Protein AF-A0A3D9MYB9-F1 (afdb_monomer)

Solvent-accessible surface area (backbone atoms only — not comparable to full-atom values): 19299 Å² total; per-residue (Å²): 134,88,86,89,81,87,82,90,80,77,86,78,83,74,81,78,84,86,77,91,74,75,99,51,104,70,87,82,86,86,88,88,69,89,36,45,83,46,69,68,68,81,66,77,87,65,80,58,64,96,82,68,51,70,72,56,54,50,50,53,53,50,55,46,52,58,50,54,64,64,58,70,54,67,90,74,53,72,82,86,73,87,74,85,81,69,78,77,66,82,72,86,52,69,46,80,46,78,53,49,81,88,66,87,87,88,86,59,95,88,67,85,87,87,88,61,99,73,79,85,87,88,85,61,101,78,73,87,87,86,87,66,97,82,70,86,86,86,87,73,91,81,79,88,85,86,87,57,94,82,87,57,86,87,89,83,67,97,68,76,87,87,85,86,84,53,94,88,54,86,79,86,88,88,64,97,64,88,84,89,87,87,57,96,89,69,76,87,87,88,87,60,98,65,56,47,80,49,72,59,98,78,28,37,42,40,39,41,94,92,49,75,48,82,47,55,94,62,88,86,84,86,86,78,91,81,79,88,70,81,93,83,87,82,84,82,81,76,82,82,79,76,77,88,66,97,53,79,70,76,80,72,76,121

pLDDT: mean 76.88, std 20.34, range [27.19, 97.56]

Nearest PDB structures (foldseek):
  6sjl-assembly1_C  TM=9.211E-01  e=1.287E-12  Escherichia coli
  6sk0-assembly1_A  TM=9.210E-01  e=2.316E-12  Escherichia coli
  4s36-assembly1_A  TM=5.103E-01  e=1.179E+00  Pseudomonas aeruginosa

Mean predicted aligned error: 13.53 Å

Sequence (254 aa):
MPHAVAALYPASSDFTFSGRFHDTGICMGVLRNHGMPVTTETRSGAQSPAKDMGEMVQRLTQARAQHEDVAQLDAIRGGTAHWRENPFPEMARPDLVVASAAGIRMTATRGTYIVSGQDHAVTAGRDVSVSSGRSLFASVRGAISMFAYQLGMKLIAAKGKVDIQAQSDQMALAALKDITISSSDGKIVITASKEVWIGAGGSYIQINGSGIINGSPGVILEKGLWDVQDADARIPSFPPFGSGTPTDDYIHSL

Radius of gyration: 31.43 Å; Cα contacts (8 Å, |Δi|>4): 97; chains: 1; bounding box: 75×40×115 Å

Structure (mmCIF, N/CA/C/O backbone):
data_AF-A0A3D9MYB9-F1
#
_entry.id   AF-A0A3D9MYB9-F1
#
loop_
_atom_site.group_PDB
_atom_site.id
_atom_site.type_symbol
_atom_site.label_atom_id
_atom_site.label_alt_id
_atom_site.label_comp_id
_atom_site.label_asym_id
_atom_site.label_entity_id
_atom_site.label_seq_id
_atom_site.pdbx_PDB_ins_code
_atom_site.Cartn_x
_atom_site.Cartn_y
_atom_site.Cartn_z
_atom_site.occupancy
_atom_site.B_iso_or_equiv
_atom_site.auth_seq_id
_atom_site.auth_comp_id
_atom_site.auth_asym_id
_atom_site.auth_atom_id
_atom_site.pdbx_PDB_model_num
ATOM 1 N N . MET A 1 1 ? -16.276 5.905 76.745 1.00 39.00 1 MET A N 1
ATOM 2 C CA . MET A 1 1 ? -15.168 5.188 76.071 1.00 39.00 1 MET A CA 1
ATOM 3 C C . MET A 1 1 ? -14.727 4.074 77.016 1.00 39.00 1 MET A C 1
ATOM 5 O O . MET A 1 1 ? -14.704 4.345 78.210 1.00 39.00 1 MET A O 1
ATOM 9 N N . PRO A 1 2 ? -14.541 2.833 76.540 1.00 39.81 2 PRO A N 1
ATOM 10 C CA . PRO A 1 2 ? -13.591 2.505 75.486 1.00 39.81 2 PRO A CA 1
ATOM 11 C C . PRO A 1 2 ? -14.245 2.087 74.168 1.00 39.81 2 PRO A C 1
ATOM 13 O O . PRO A 1 2 ? -15.444 1.845 74.081 1.00 39.81 2 PRO A O 1
ATOM 16 N N . HIS A 1 3 ? -13.408 2.122 73.140 1.00 34.09 3 HIS A N 1
ATOM 17 C CA . HIS A 1 3 ? -13.697 1.921 71.733 1.00 34.09 3 HIS A CA 1
ATOM 18 C C . HIS A 1 3 ? -13.591 0.441 71.361 1.00 34.09 3 HIS A C 1
ATOM 20 O O . HIS A 1 3 ? -12.730 -0.262 71.884 1.00 34.09 3 HIS A O 1
ATOM 26 N N . ALA A 1 4 ? -14.372 0.019 70.370 1.00 29.88 4 ALA A N 1
ATOM 27 C CA . ALA A 1 4 ? -14.010 -1.095 69.505 1.00 29.88 4 ALA A CA 1
ATOM 28 C C . ALA A 1 4 ? -14.206 -0.655 68.047 1.00 29.88 4 ALA A C 1
ATOM 30 O O . ALA A 1 4 ? -15.269 -0.173 67.660 1.00 29.88 4 ALA A O 1
ATOM 31 N N . VAL A 1 5 ? -13.115 -0.753 67.293 1.00 30.33 5 VAL A N 1
ATOM 32 C CA . VAL A 1 5 ? -12.923 -0.405 65.883 1.00 30.33 5 VAL A CA 1
ATOM 33 C C . VAL A 1 5 ? -12.662 -1.706 65.113 1.00 30.33 5 VAL A C 1
ATOM 35 O O . VAL A 1 5 ? -12.063 -2.620 65.672 1.00 30.33 5 VAL A O 1
ATOM 38 N N . ALA A 1 6 ? -13.019 -1.691 63.820 1.00 28.45 6 ALA A N 1
ATOM 39 C CA . ALA A 1 6 ? -12.709 -2.647 62.742 1.00 28.45 6 ALA A CA 1
ATOM 40 C C . ALA A 1 6 ? -13.606 -3.906 62.666 1.00 28.45 6 ALA A C 1
ATOM 42 O O . ALA A 1 6 ? -13.973 -4.477 63.680 1.00 28.45 6 ALA A O 1
ATOM 43 N N . ALA A 1 7 ? -14.015 -4.390 61.488 1.00 27.19 7 ALA A N 1
ATOM 44 C CA . ALA A 1 7 ? -13.354 -4.297 60.188 1.00 27.19 7 ALA A CA 1
ATOM 45 C C . ALA A 1 7 ? -14.325 -4.159 58.996 1.00 27.19 7 ALA A C 1
ATOM 47 O O . ALA A 1 7 ? -15.429 -4.696 58.992 1.00 27.19 7 ALA A O 1
ATOM 48 N N . LEU A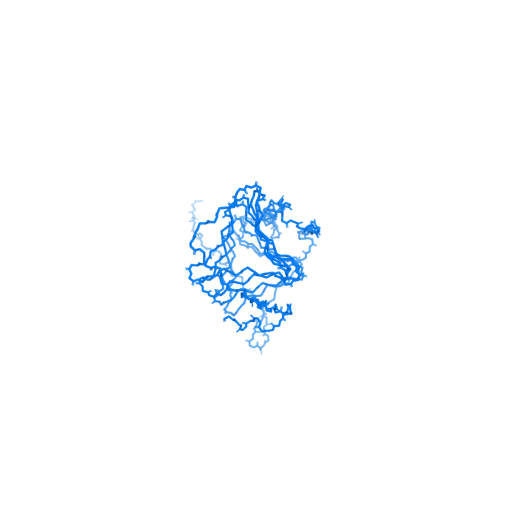 1 8 ? -13.836 -3.451 57.973 1.00 33.31 8 LEU A N 1
ATOM 49 C CA . LEU A 1 8 ? -14.320 -3.440 56.593 1.00 33.31 8 LEU A CA 1
ATOM 50 C C . LEU A 1 8 ? -14.158 -4.819 55.938 1.00 33.31 8 LEU A C 1
ATOM 52 O O . LEU A 1 8 ? -13.093 -5.407 56.080 1.00 33.31 8 LEU A O 1
ATOM 56 N N . TYR A 1 9 ? -15.141 -5.243 55.137 1.00 30.64 9 TYR A N 1
ATOM 57 C CA . TYR A 1 9 ? -14.967 -6.003 53.885 1.00 30.64 9 TYR A CA 1
ATOM 58 C C . TYR A 1 9 ? -16.230 -5.831 53.009 1.00 30.64 9 TYR A C 1
ATOM 60 O O . TYR A 1 9 ? -17.262 -5.388 53.514 1.00 30.64 9 TYR A O 1
ATOM 68 N N . PRO A 1 10 ? -16.107 -5.976 51.679 1.00 38.31 10 PRO A N 1
ATOM 69 C CA . PRO A 1 10 ? -16.521 -4.985 50.702 1.00 38.31 10 PRO A CA 1
ATOM 70 C C . PRO A 1 10 ? -18.010 -5.080 50.358 1.00 38.31 10 PRO A C 1
ATOM 72 O O . PRO A 1 10 ? -18.610 -6.151 50.375 1.00 38.31 10 PRO A O 1
ATOM 75 N N . ALA A 1 11 ? -18.584 -3.945 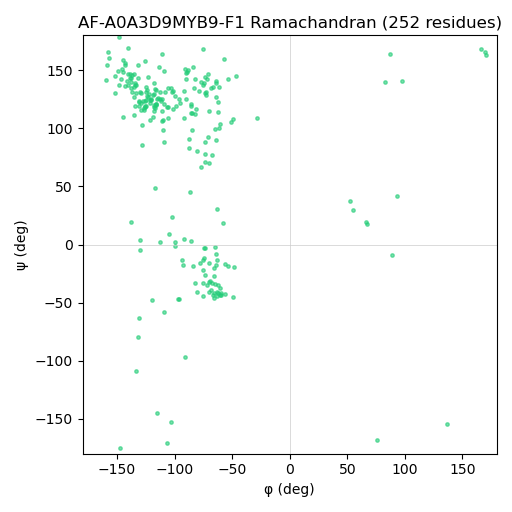49.962 1.00 37.69 11 ALA A N 1
ATOM 76 C CA . ALA A 1 11 ? -19.856 -3.917 49.263 1.00 37.69 11 ALA A CA 1
ATOM 77 C C . ALA A 1 11 ? -19.709 -4.702 47.950 1.00 37.69 11 ALA A C 1
ATOM 79 O O . ALA A 1 11 ? -19.106 -4.219 46.991 1.00 37.69 11 ALA A O 1
ATOM 80 N N . SER A 1 12 ? -20.243 -5.920 47.912 1.00 38.47 12 SER A N 1
ATOM 81 C CA . SER A 1 12 ? -20.597 -6.587 46.668 1.00 38.47 12 SER A CA 1
ATOM 82 C C . SER A 1 12 ? -21.659 -5.719 46.000 1.00 38.47 12 SER A C 1
ATOM 84 O O . SER A 1 12 ? -22.824 -5.718 46.398 1.00 38.47 12 SER A O 1
ATOM 86 N N . SER A 1 13 ? -21.267 -4.909 45.018 1.00 41.66 13 SER A N 1
ATOM 87 C CA . SER A 1 13 ? -22.224 -4.245 44.138 1.00 41.66 13 SER A CA 1
ATOM 88 C C . SER A 1 13 ? -22.798 -5.284 43.177 1.00 41.66 13 SER A C 1
ATOM 90 O O . SER A 1 13 ? -22.477 -5.296 41.988 1.00 41.66 13 SER A O 1
ATOM 92 N N . ASP A 1 14 ? -23.622 -6.178 43.719 1.00 32.03 14 ASP A N 1
ATOM 93 C CA . ASP A 1 14 ? -24.478 -7.072 42.955 1.00 32.03 14 ASP A CA 1
ATOM 94 C C . ASP A 1 14 ? -25.588 -6.229 42.329 1.00 32.03 14 ASP A C 1
ATOM 96 O O . ASP A 1 14 ? -26.634 -5.954 42.921 1.00 32.03 14 ASP A O 1
ATOM 100 N N . PHE A 1 15 ? -25.346 -5.781 41.101 1.00 34.97 15 PHE A N 1
ATOM 101 C CA . PHE A 1 15 ? -26.381 -5.202 40.257 1.00 34.97 15 PHE A CA 1
ATOM 102 C C . PHE A 1 15 ? -27.280 -6.343 39.751 1.00 34.97 15 PHE A C 1
ATOM 104 O O . PHE A 1 15 ? -27.037 -6.936 38.702 1.00 34.97 15 PHE A O 1
ATOM 111 N N . THR A 1 16 ? -28.315 -6.690 40.519 1.00 30.34 16 THR A N 1
ATOM 112 C CA . THR A 1 16 ? -29.311 -7.690 40.102 1.00 30.34 16 THR A CA 1
ATOM 113 C C . THR A 1 16 ? -30.355 -7.028 39.204 1.00 30.34 16 THR A C 1
ATOM 115 O O . THR A 1 16 ? -31.145 -6.201 39.657 1.00 30.34 16 THR A O 1
ATOM 118 N N . PHE A 1 17 ? -30.376 -7.386 37.919 1.00 43.72 17 PHE A N 1
ATOM 119 C CA . PHE A 1 17 ? -31.413 -6.951 36.982 1.00 43.72 17 PHE A CA 1
ATOM 120 C C . PHE A 1 17 ? -32.621 -7.897 37.096 1.00 43.72 17 PHE A C 1
ATOM 122 O O . PHE A 1 17 ? -32.518 -9.073 36.758 1.00 43.72 17 PHE A O 1
ATOM 129 N N . SER A 1 18 ? -33.763 -7.407 37.589 1.00 39.66 1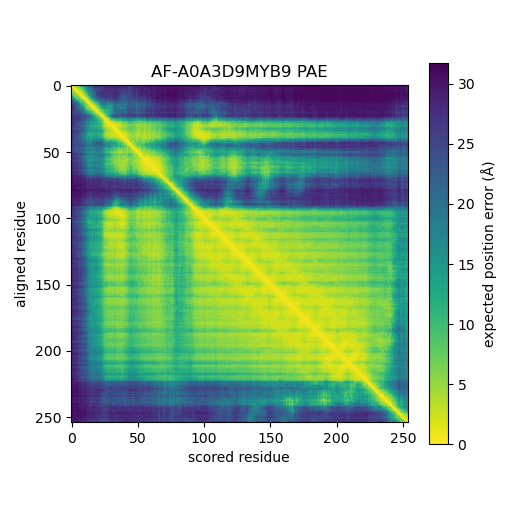8 SER A N 1
ATOM 130 C CA . SER A 1 18 ? -35.010 -8.182 37.673 1.00 39.66 18 SER A CA 1
ATOM 131 C C . SER A 1 18 ? -35.952 -7.791 36.533 1.00 39.66 18 SER A C 1
ATOM 133 O O . SER A 1 18 ? -36.389 -6.645 36.447 1.00 39.66 18 SER A O 1
ATOM 135 N N . GLY A 1 19 ? -36.260 -8.744 35.651 1.00 47.81 19 GLY A N 1
ATOM 136 C CA . GLY A 1 19 ? -37.261 -8.618 34.591 1.00 47.81 19 GLY A CA 1
ATOM 137 C C . GLY A 1 19 ? -38.185 -9.837 34.581 1.00 47.81 19 GLY A C 1
ATOM 138 O O . GLY A 1 19 ? -37.742 -10.951 34.850 1.00 47.81 19 GLY A O 1
ATOM 139 N N . ARG A 1 20 ? -39.481 -9.644 34.291 1.00 49.50 20 ARG A N 1
ATOM 140 C CA . ARG A 1 20 ? -40.405 -10.759 34.019 1.00 49.50 20 ARG A CA 1
ATOM 141 C C . ARG A 1 20 ? -40.218 -11.199 32.569 1.00 49.50 20 ARG A C 1
ATOM 143 O O . ARG A 1 20 ? -40.493 -10.417 31.662 1.00 49.50 20 ARG A O 1
ATOM 150 N N . PHE A 1 21 ? -39.777 -12.435 32.362 1.00 54.06 21 PHE A N 1
ATOM 151 C CA . PHE A 1 21 ? -39.616 -13.029 31.037 1.00 54.06 21 PHE A CA 1
ATOM 152 C C . PHE A 1 21 ? -40.812 -13.935 30.727 1.00 54.06 21 PHE A C 1
ATOM 154 O O . PHE A 1 21 ? -41.176 -14.778 31.543 1.00 54.06 21 PHE A O 1
ATOM 161 N N . HIS A 1 22 ? -41.444 -13.730 29.568 1.00 53.66 22 HIS A N 1
ATOM 162 C CA . HIS A 1 22 ? -42.364 -14.713 28.995 1.00 53.66 22 HIS A CA 1
ATOM 163 C C . HIS A 1 22 ? -41.542 -15.843 28.363 1.00 53.66 22 HIS A C 1
ATOM 165 O O . HIS A 1 22 ? -40.504 -15.592 27.751 1.00 53.66 22 HIS A O 1
ATOM 171 N N . ASP A 1 23 ? -42.020 -17.069 28.555 1.00 52.97 23 ASP A N 1
ATOM 172 C CA . ASP A 1 23 ? -41.360 -18.345 28.278 1.00 52.97 23 ASP A CA 1
ATOM 173 C C . ASP A 1 23 ? -41.146 -18.603 26.772 1.00 52.97 23 ASP A C 1
ATOM 175 O O . ASP A 1 23 ? -41.865 -19.347 26.110 1.00 52.97 23 ASP A O 1
ATOM 179 N N . THR A 1 24 ? -40.148 -17.932 26.209 1.00 51.56 24 THR A N 1
ATOM 180 C CA . THR A 1 24 ? -39.524 -18.252 24.923 1.00 51.56 24 THR A CA 1
ATOM 181 C C . THR A 1 24 ? -38.029 -18.291 25.192 1.00 51.56 24 THR A C 1
ATOM 183 O O . THR A 1 24 ? -37.500 -17.306 25.693 1.00 51.56 24 THR A O 1
ATOM 186 N N . GLY A 1 25 ? -37.366 -19.419 24.917 1.00 59.62 25 GLY A N 1
ATOM 187 C CA . GLY A 1 25 ? -36.047 -19.826 25.439 1.00 59.62 25 GLY A CA 1
ATOM 188 C C . GLY A 1 25 ? -34.818 -18.926 25.208 1.00 59.62 25 GLY A C 1
ATOM 189 O O . GLY A 1 25 ? -33.697 -19.408 25.340 1.00 59.62 25 GLY A O 1
ATOM 190 N N . ILE A 1 26 ? -34.981 -17.640 24.884 1.00 65.31 26 ILE A N 1
ATOM 191 C CA . ILE A 1 26 ? -33.935 -16.616 24.916 1.00 65.31 26 ILE A CA 1
ATOM 192 C C . ILE A 1 26 ? -34.499 -15.351 25.578 1.00 65.31 26 ILE A C 1
ATOM 194 O O . ILE A 1 26 ? -35.327 -14.638 25.012 1.00 65.31 26 ILE A O 1
ATOM 198 N N . CYS A 1 27 ? -34.000 -15.041 26.770 1.00 70.62 27 CYS A N 1
ATOM 199 C CA . CYS A 1 27 ? -34.313 -13.811 27.487 1.00 70.62 27 CYS A CA 1
ATOM 200 C C . CYS A 1 27 ? -33.381 -12.680 27.022 1.00 70.62 27 CYS A C 1
ATOM 202 O O . CYS A 1 27 ? -32.179 -12.725 27.277 1.00 70.62 27 CYS A O 1
ATOM 204 N N . MET A 1 28 ? -33.916 -11.656 26.351 1.00 78.12 28 MET A N 1
ATOM 205 C CA . MET A 1 28 ? -33.131 -10.499 25.895 1.00 78.12 28 MET A CA 1
ATOM 206 C C . MET A 1 28 ? -33.138 -9.367 26.934 1.00 78.12 28 MET A C 1
ATOM 208 O O . MET A 1 28 ? -34.198 -8.962 27.409 1.00 78.12 28 MET A O 1
ATOM 212 N N . GLY A 1 29 ? -31.961 -8.819 27.252 1.00 85.25 29 GLY A N 1
ATOM 213 C CA . GLY A 1 29 ? -31.811 -7.596 28.051 1.00 85.25 29 GLY A CA 1
ATOM 214 C C . GLY A 1 29 ? -31.798 -6.339 27.175 1.00 85.25 29 GLY A C 1
ATOM 215 O O . GLY A 1 29 ? -31.237 -6.352 26.080 1.00 85.25 29 GLY A O 1
ATOM 216 N N . VAL A 1 30 ? -32.403 -5.243 27.647 1.00 87.25 30 VAL A N 1
ATOM 217 C CA . VAL A 1 30 ? -32.466 -3.961 26.922 1.00 87.25 30 VAL A CA 1
ATOM 218 C C . VAL A 1 30 ? -32.117 -2.804 27.860 1.00 87.25 30 VAL A C 1
ATOM 220 O O . VAL A 1 30 ? -32.709 -2.674 28.929 1.00 87.25 30 VAL A O 1
ATOM 223 N N . LEU A 1 31 ? -31.203 -1.931 27.426 1.00 87.75 31 LEU A N 1
ATOM 224 C CA . LEU A 1 31 ? -30.881 -0.650 28.064 1.00 87.75 31 LEU A CA 1
ATOM 225 C C . LEU A 1 31 ? -31.106 0.479 27.047 1.00 87.75 31 LEU A C 1
ATOM 227 O O . LEU A 1 31 ? -30.630 0.392 25.916 1.00 87.75 31 LEU A O 1
ATOM 231 N N . ARG A 1 32 ? -31.852 1.526 27.423 1.00 86.81 32 ARG A N 1
ATOM 232 C CA . ARG A 1 32 ? -32.134 2.701 26.576 1.00 86.81 32 ARG A CA 1
ATOM 233 C C . ARG A 1 32 ? -32.093 3.973 27.417 1.00 86.81 32 ARG A C 1
ATOM 235 O O . ARG A 1 32 ? -32.636 3.995 28.517 1.00 86.81 32 ARG A O 1
ATOM 242 N N . ASN A 1 33 ? -31.472 5.024 26.891 1.00 83.69 33 ASN A N 1
ATOM 243 C CA . ASN A 1 33 ? -31.440 6.356 27.494 1.00 83.69 33 ASN A CA 1
ATOM 244 C C . ASN A 1 33 ? -31.140 7.408 26.409 1.00 83.69 33 ASN A C 1
ATOM 246 O O . ASN A 1 33 ? -30.675 7.056 25.325 1.00 83.69 33 ASN A O 1
ATOM 250 N N . HIS A 1 34 ? -31.352 8.691 26.702 1.00 82.56 34 HIS A N 1
ATOM 251 C CA . HIS A 1 34 ? -30.904 9.810 25.864 1.00 82.56 34 HIS A CA 1
ATOM 252 C C . HIS A 1 34 ? -29.394 10.055 26.059 1.00 82.56 34 HIS A C 1
ATOM 254 O O . HIS A 1 34 ? -28.987 11.061 26.635 1.00 82.56 34 HIS A O 1
ATOM 260 N N . GLY A 1 35 ? -28.584 9.083 25.630 1.00 81.38 35 GLY A N 1
ATOM 261 C CA . GLY A 1 35 ? -27.135 9.019 25.845 1.00 81.38 35 GLY A CA 1
ATOM 262 C C . GLY A 1 35 ? -26.742 8.128 27.031 1.00 81.38 35 GLY A C 1
ATOM 263 O O . GLY A 1 35 ? -27.426 8.103 28.063 1.00 81.38 35 GLY A O 1
ATOM 264 N N . MET A 1 36 ? -25.656 7.365 26.883 1.00 86.88 36 MET A N 1
ATOM 265 C CA . MET A 1 36 ? -25.227 6.366 27.868 1.00 86.88 36 MET A CA 1
ATOM 266 C C . MET A 1 36 ? -23.696 6.275 27.962 1.00 86.88 36 MET A C 1
ATOM 268 O O . MET A 1 36 ? -23.068 5.750 27.046 1.00 86.88 36 MET A O 1
ATOM 272 N N . PRO A 1 37 ? -23.080 6.736 29.065 1.00 83.75 37 PRO A N 1
ATOM 273 C CA . PRO A 1 37 ? -21.692 6.420 29.364 1.00 83.75 37 PRO A CA 1
ATOM 274 C C . PRO A 1 37 ? -21.575 5.050 30.048 1.00 83.75 37 PRO A C 1
ATOM 276 O O . PRO A 1 37 ? -22.322 4.738 30.976 1.00 83.75 37 PRO A O 1
ATOM 279 N N . VAL A 1 38 ? -20.618 4.240 29.605 1.00 88.25 38 VAL A N 1
ATOM 280 C CA . VAL A 1 38 ? -20.223 2.967 30.216 1.00 88.25 38 VAL A CA 1
ATOM 281 C C . VAL A 1 38 ? -18.744 3.083 30.571 1.00 88.25 38 VAL A C 1
ATOM 283 O O . VAL A 1 38 ? -17.893 3.111 29.682 1.00 88.25 38 VAL A O 1
ATOM 286 N N . THR A 1 39 ? -18.435 3.200 31.865 1.00 85.56 39 THR A N 1
ATOM 287 C CA . THR A 1 39 ? -17.072 3.478 32.340 1.00 85.56 39 THR A CA 1
ATOM 288 C C . THR A 1 39 ? -16.648 2.606 33.514 1.00 85.56 39 THR A C 1
ATOM 290 O O . THR A 1 39 ? -17.466 2.252 34.361 1.00 85.56 39 THR A O 1
ATOM 293 N N . THR A 1 40 ? -15.356 2.277 33.564 1.00 85.50 40 THR A N 1
ATOM 294 C CA . THR A 1 40 ? -14.692 1.676 34.736 1.00 85.50 40 THR A CA 1
ATOM 295 C C . THR A 1 40 ? -13.920 2.701 35.573 1.00 85.50 40 THR A C 1
ATOM 297 O O . THR A 1 40 ? -13.281 2.331 36.557 1.00 85.50 40 THR A O 1
ATOM 300 N N . GLU A 1 41 ? -13.959 3.982 35.200 1.00 81.12 41 GLU A N 1
ATOM 301 C CA . GLU A 1 41 ? -13.330 5.066 35.958 1.00 81.12 41 GLU A CA 1
ATOM 302 C C . GLU A 1 41 ? -14.104 5.297 37.260 1.00 81.12 41 GLU A C 1
ATOM 304 O O . GLU A 1 41 ? -15.285 5.653 37.275 1.00 81.12 41 GLU A O 1
ATOM 309 N N . THR A 1 42 ? -13.443 5.029 38.383 1.00 75.38 42 THR A N 1
ATOM 310 C CA . THR A 1 42 ? -14.046 5.162 39.708 1.00 75.38 42 THR A CA 1
ATOM 311 C C . THR A 1 42 ? -14.004 6.602 40.182 1.00 75.38 42 THR A C 1
ATOM 313 O O . THR A 1 42 ? -12.979 7.267 40.058 1.00 75.38 42 THR A O 1
ATOM 316 N N . ARG A 1 43 ? -15.064 7.041 40.862 1.00 70.44 43 ARG A N 1
ATOM 317 C CA . ARG A 1 43 ? -15.091 8.327 41.565 1.00 70.44 43 ARG A CA 1
ATOM 318 C C . ARG A 1 43 ? -15.108 8.094 43.059 1.00 70.44 43 ARG A C 1
ATOM 320 O O . ARG A 1 43 ? -16.082 7.559 43.593 1.00 70.44 43 ARG A O 1
ATOM 327 N N . SER A 1 44 ? -14.046 8.503 43.742 1.00 66.81 44 SER A N 1
ATOM 328 C CA . SER A 1 44 ? -14.033 8.487 45.200 1.00 66.81 44 SER A CA 1
ATOM 329 C C . SER A 1 44 ? -15.095 9.460 45.726 1.00 66.81 44 SER A C 1
ATOM 331 O O . SER A 1 44 ? -15.178 10.612 45.312 1.00 66.81 44 SER A O 1
ATOM 333 N N . GLY A 1 45 ? -15.973 8.973 46.606 1.00 67.31 45 GLY A N 1
ATOM 334 C CA . GLY A 1 45 ? -16.941 9.808 47.324 1.00 67.31 45 GLY A CA 1
ATOM 335 C C . GLY A 1 45 ? -18.043 10.474 46.489 1.00 67.31 45 GLY A C 1
ATOM 336 O O . GLY A 1 45 ? -18.638 11.424 46.981 1.00 67.31 45 GLY A O 1
ATOM 337 N N . ALA A 1 46 ? -18.320 10.016 45.259 1.00 67.62 46 ALA A N 1
ATOM 338 C CA . ALA A 1 46 ? -19.357 10.592 44.384 1.00 67.62 46 ALA A CA 1
ATOM 339 C C . ALA A 1 46 ? -19.234 12.122 44.187 1.00 67.62 46 ALA A C 1
ATOM 341 O O . ALA A 1 46 ? -20.233 12.831 44.102 1.00 67.62 46 ALA A O 1
ATOM 342 N N . GLN A 1 47 ? -17.999 12.628 44.100 1.00 68.38 47 GLN A N 1
ATOM 343 C CA . GLN A 1 47 ? -17.694 14.067 44.061 1.00 68.38 47 GLN A CA 1
ATOM 344 C C . GLN A 1 47 ? -18.232 14.820 42.828 1.00 68.38 47 GLN A C 1
ATOM 346 O O . GLN A 1 47 ? -18.209 16.047 42.814 1.00 68.38 47 GLN A O 1
ATOM 351 N N . SER A 1 48 ? -18.765 14.106 41.833 1.00 66.31 48 SER A N 1
ATOM 352 C CA . SER A 1 48 ? -19.355 14.667 40.616 1.00 66.31 48 SER A CA 1
ATOM 353 C C . SER A 1 48 ? -20.586 13.864 40.167 1.00 66.31 48 SER A C 1
ATOM 355 O O . SER A 1 48 ? -20.665 12.662 40.456 1.00 66.31 48 SER A O 1
ATOM 357 N N . PRO A 1 49 ? -21.525 14.469 39.404 1.00 73.06 49 PRO A N 1
ATOM 358 C CA . PRO A 1 49 ? -22.733 13.797 38.917 1.00 73.06 49 PRO A CA 1
ATOM 359 C C . PRO A 1 49 ? -22.417 12.500 38.175 1.00 73.06 49 PRO A C 1
ATOM 361 O O . PRO A 1 49 ? -21.478 12.465 37.393 1.00 73.06 49 PRO A O 1
ATOM 364 N N . ALA A 1 50 ? -23.231 11.455 38.324 1.00 64.81 50 ALA A N 1
ATOM 365 C CA . ALA A 1 50 ? -22.981 10.139 37.714 1.00 64.81 50 ALA A CA 1
ATOM 366 C C . ALA A 1 50 ? -22.802 10.141 36.175 1.00 64.81 50 ALA A C 1
ATOM 368 O O . ALA A 1 50 ? -22.307 9.167 35.620 1.00 64.81 50 ALA A O 1
ATOM 369 N N . LYS A 1 51 ? -23.208 11.221 35.493 1.00 70.25 51 LYS A N 1
ATOM 370 C CA . LYS A 1 51 ? -23.057 11.438 34.044 1.00 70.25 51 LYS A CA 1
ATOM 371 C C . LYS A 1 51 ? -21.952 12.435 33.667 1.00 70.25 51 LYS A C 1
ATOM 373 O O . LYS A 1 51 ? -21.916 12.870 32.523 1.00 70.25 51 LYS A O 1
ATOM 378 N N . ASP A 1 52 ? -21.116 12.866 34.605 1.00 69.06 52 ASP A N 1
ATOM 379 C CA . ASP A 1 52 ? -19.969 13.715 34.276 1.00 69.06 52 ASP A CA 1
ATOM 380 C C . ASP A 1 52 ? -18.867 12.879 33.588 1.00 69.06 52 ASP A C 1
ATOM 382 O O . ASP A 1 52 ? -18.709 11.686 33.847 1.00 69.06 52 ASP A O 1
ATOM 386 N N . MET A 1 53 ? -18.181 13.503 32.633 1.00 68.81 53 MET A N 1
ATOM 387 C CA . MET A 1 53 ? -17.403 12.858 31.570 1.00 68.81 53 MET A CA 1
ATOM 388 C C . MET A 1 53 ? -16.061 13.560 31.320 1.00 68.81 53 MET A C 1
ATOM 390 O O . MET A 1 53 ? -15.472 13.376 30.256 1.00 68.81 53 MET A O 1
ATOM 394 N N . GLY A 1 54 ? -15.564 14.365 32.268 1.00 72.88 54 GLY A N 1
ATOM 395 C CA . GLY A 1 54 ? -14.332 15.149 32.091 1.00 72.88 54 GLY A CA 1
ATOM 396 C C . GLY A 1 54 ? -13.132 14.344 31.568 1.00 72.88 54 GLY A C 1
ATOM 397 O O . GLY A 1 54 ? -12.481 14.765 30.615 1.00 72.88 54 GLY A O 1
ATOM 398 N N . GLU A 1 55 ? -12.890 13.150 32.115 1.00 73.88 55 GLU A N 1
ATOM 399 C CA . GLU A 1 55 ? -11.802 12.251 31.684 1.00 73.88 55 GLU A CA 1
ATOM 400 C C . GLU A 1 55 ? -11.995 11.739 30.242 1.00 73.88 55 GLU A C 1
ATOM 402 O O . GLU A 1 55 ? -11.037 11.590 29.482 1.00 73.88 55 GLU A O 1
ATOM 407 N N . MET A 1 56 ? -13.242 11.530 29.817 1.00 75.12 56 MET A N 1
ATOM 408 C CA . MET A 1 56 ? -13.581 11.016 28.48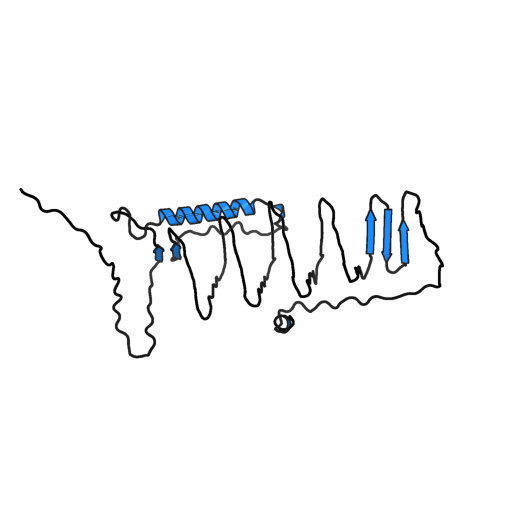6 1.00 75.12 56 MET A CA 1
ATOM 409 C C . MET A 1 56 ? -13.423 12.079 27.404 1.00 75.12 56 MET A C 1
ATOM 411 O O . MET A 1 56 ? -12.831 11.810 26.358 1.00 75.12 56 MET A O 1
ATOM 415 N N . VAL A 1 57 ? -13.905 13.294 27.682 1.00 75.88 57 VAL A N 1
ATOM 416 C CA . VAL A 1 57 ? -13.742 14.458 26.800 1.00 75.88 57 VAL A CA 1
ATOM 417 C C . VAL A 1 57 ? -12.256 14.748 26.591 1.00 75.88 57 VAL A C 1
ATOM 419 O O . VAL A 1 57 ? -11.820 14.973 25.464 1.00 75.88 57 VAL A O 1
ATOM 422 N N . GLN A 1 58 ? -11.440 14.661 27.647 1.00 77.75 58 GLN A N 1
ATOM 423 C CA . GLN A 1 58 ? -9.988 14.826 27.533 1.00 77.75 58 GLN A CA 1
ATOM 424 C C . GLN A 1 58 ? -9.343 13.778 26.615 1.00 77.75 58 GLN A C 1
ATOM 426 O O . GLN A 1 58 ? -8.519 14.135 25.773 1.00 77.75 58 GLN A O 1
ATOM 431 N N . ARG A 1 59 ? -9.727 12.499 26.723 1.00 76.12 59 ARG A N 1
ATOM 432 C CA . ARG A 1 59 ? -9.194 11.434 25.852 1.00 76.12 59 ARG A CA 1
ATOM 433 C C . ARG A 1 59 ? -9.604 11.607 24.393 1.00 76.12 59 ARG A C 1
ATOM 435 O O . ARG A 1 59 ? -8.771 11.412 23.511 1.00 76.12 59 ARG A O 1
ATOM 442 N N . LEU A 1 60 ? -10.856 11.985 24.136 1.00 77.06 60 LEU A N 1
ATOM 443 C CA . LEU A 1 60 ? -11.342 12.288 22.785 1.00 77.06 60 LEU A CA 1
ATOM 444 C C . LEU A 1 60 ? -10.597 13.490 22.192 1.00 77.06 60 LEU A C 1
ATOM 446 O O . LEU A 1 60 ? -10.094 13.410 21.071 1.00 77.06 60 LEU A O 1
ATOM 450 N N . THR A 1 61 ? -10.405 14.543 22.991 1.00 76.94 61 THR A N 1
ATOM 451 C CA . THR A 1 61 ? -9.609 15.719 22.611 1.00 76.94 61 THR A CA 1
ATOM 452 C C . THR A 1 61 ? -8.163 15.333 22.282 1.00 76.94 61 THR A C 1
ATOM 454 O O . THR A 1 61 ? -7.612 15.777 21.275 1.00 76.94 61 THR A O 1
ATOM 457 N N . GLN A 1 62 ? -7.539 14.464 23.083 1.00 79.12 62 GLN A N 1
ATOM 458 C CA . GLN A 1 62 ? -6.179 13.986 22.829 1.00 79.12 62 GLN A CA 1
ATOM 459 C C . GLN A 1 62 ? -6.090 13.126 21.558 1.00 79.12 62 GLN A C 1
ATOM 461 O O . GLN A 1 62 ? -5.173 13.309 20.758 1.00 79.12 62 GLN A O 1
ATOM 466 N N . ALA A 1 63 ? -7.039 12.210 21.345 1.00 75.25 63 ALA A N 1
ATOM 467 C CA . ALA A 1 63 ? -7.099 11.390 20.135 1.00 75.25 63 ALA A CA 1
ATOM 468 C C . ALA A 1 63 ? -7.291 12.252 18.875 1.00 75.25 63 ALA A C 1
ATOM 470 O O . ALA A 1 63 ? -6.725 11.955 17.822 1.00 75.25 63 ALA A O 1
ATOM 471 N N . ARG A 1 64 ? -8.041 13.352 18.992 1.00 71.94 64 ARG A N 1
ATOM 472 C CA . ARG A 1 64 ? -8.195 14.342 17.927 1.00 71.94 64 ARG A CA 1
ATOM 473 C C . ARG A 1 64 ? -6.892 15.074 17.625 1.00 71.94 64 ARG A C 1
ATOM 475 O O . ARG A 1 64 ? -6.538 15.178 16.456 1.00 71.94 64 ARG A O 1
ATOM 482 N N . ALA A 1 65 ? -6.170 15.535 18.645 1.00 73.62 65 ALA A N 1
ATOM 483 C CA . ALA A 1 65 ? -4.878 16.194 18.447 1.00 73.62 65 ALA A CA 1
ATOM 484 C C . ALA A 1 65 ? -3.900 15.285 17.677 1.00 73.62 65 ALA A C 1
ATOM 486 O O . ALA A 1 65 ? -3.286 15.716 16.706 1.00 73.62 65 ALA A O 1
ATOM 487 N N . GLN A 1 66 ? -3.859 13.990 18.015 1.00 71.69 66 GLN A N 1
ATOM 488 C CA . GLN A 1 66 ? -3.061 13.002 17.276 1.00 71.69 66 GLN A CA 1
ATOM 489 C C . GLN A 1 66 ? -3.476 12.882 15.802 1.00 71.69 66 GLN A C 1
ATOM 491 O O . GLN A 1 66 ? -2.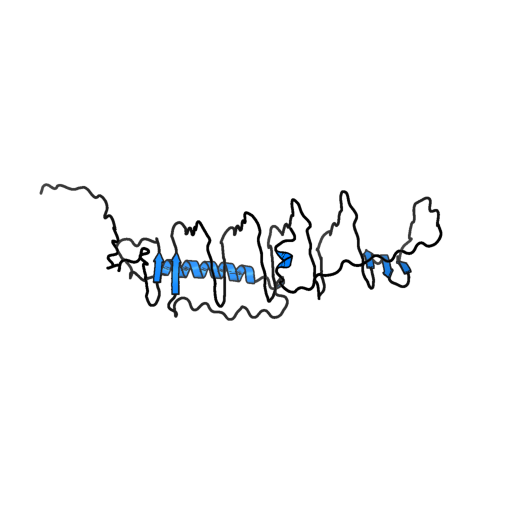626 12.712 14.930 1.00 71.69 66 GLN A O 1
ATOM 496 N N . HIS A 1 67 ? -4.775 12.968 15.511 1.00 67.25 67 HIS A N 1
ATOM 497 C CA . HIS A 1 67 ? -5.281 12.927 14.142 1.00 67.25 67 HIS A CA 1
ATOM 498 C C . HIS A 1 67 ? -4.925 14.199 13.351 1.00 67.25 67 HIS A C 1
ATOM 500 O O . HIS A 1 67 ? -4.560 14.114 12.179 1.00 67.25 67 HIS A O 1
ATOM 506 N N . GLU A 1 68 ? -5.010 15.375 13.976 1.00 65.38 68 GLU A N 1
ATOM 507 C CA . GLU A 1 68 ? -4.684 16.661 13.344 1.00 65.38 68 GLU A CA 1
ATOM 508 C C . GLU A 1 68 ? -3.180 16.797 13.043 1.00 65.38 68 GLU A C 1
ATOM 510 O O . GLU A 1 68 ? -2.825 17.231 11.943 1.00 65.38 68 GLU A O 1
ATOM 515 N N . ASP A 1 69 ? -2.312 16.325 13.943 1.00 63.59 69 ASP A N 1
ATOM 516 C CA . ASP A 1 69 ? -0.854 16.331 13.752 1.00 63.59 69 ASP A CA 1
ATOM 517 C C . ASP A 1 69 ? -0.423 15.466 12.554 1.00 63.59 69 ASP A C 1
ATOM 519 O O . ASP A 1 69 ? 0.414 15.873 11.746 1.00 63.59 69 ASP A O 1
ATOM 523 N N . VAL A 1 70 ? -1.029 14.283 12.385 1.00 59.12 70 VAL A N 1
ATOM 524 C CA . VAL A 1 70 ? -0.763 13.404 11.229 1.00 59.12 70 VAL A CA 1
ATOM 525 C C . VAL A 1 70 ? -1.366 13.983 9.948 1.00 59.12 70 VAL A C 1
ATOM 527 O O . VAL A 1 70 ? -0.776 13.866 8.870 1.00 59.12 70 VAL A O 1
ATOM 530 N N . ALA A 1 71 ? -2.519 14.651 10.049 1.00 53.34 71 ALA A N 1
ATOM 531 C CA . ALA A 1 71 ? -3.163 15.275 8.903 1.00 53.34 71 ALA A CA 1
ATOM 532 C C . ALA A 1 71 ? -2.333 16.427 8.326 1.00 53.34 71 ALA A C 1
ATOM 534 O O . ALA A 1 71 ? -2.461 16.685 7.131 1.00 53.34 71 ALA A O 1
ATOM 535 N N . GLN A 1 72 ? -1.491 17.111 9.112 1.00 50.94 72 GLN A N 1
ATOM 536 C CA . GLN A 1 72 ? -0.732 18.302 8.693 1.00 50.94 72 GLN A CA 1
ATOM 537 C C . GLN A 1 72 ? 0.315 18.046 7.583 1.00 50.94 72 GLN A C 1
ATOM 539 O O . GLN A 1 72 ? 0.911 18.986 7.061 1.00 50.94 72 GLN A O 1
ATOM 544 N N . LEU A 1 73 ? 0.482 16.803 7.127 1.00 50.94 73 LEU A N 1
ATOM 545 C CA . LEU A 1 73 ? 1.263 16.477 5.935 1.00 50.94 73 LEU A CA 1
ATOM 546 C C . LEU A 1 73 ? 0.382 16.554 4.676 1.00 50.94 73 LEU A C 1
ATOM 548 O O . LEU A 1 73 ? -0.117 15.557 4.153 1.00 50.94 73 LEU A O 1
ATOM 552 N N . ASP A 1 74 ? 0.236 17.781 4.164 1.00 51.03 74 ASP A N 1
ATOM 553 C CA . ASP A 1 74 ? -0.384 18.140 2.874 1.00 51.03 74 ASP A CA 1
ATOM 554 C C . ASP A 1 74 ? 0.111 17.302 1.670 1.00 51.03 74 ASP A C 1
ATOM 556 O O . ASP A 1 74 ? -0.577 17.195 0.659 1.00 51.03 74 ASP A O 1
ATOM 560 N N . ALA A 1 75 ? 1.271 16.645 1.788 1.00 49.91 75 ALA A N 1
ATOM 561 C CA . ALA A 1 75 ? 1.911 15.846 0.739 1.00 49.91 75 ALA A CA 1
ATOM 562 C C . ALA A 1 75 ? 1.117 14.602 0.287 1.00 49.91 75 ALA A C 1
ATOM 564 O O . ALA A 1 75 ? 1.380 14.058 -0.781 1.00 49.91 75 ALA A O 1
ATOM 565 N N . ILE A 1 76 ? 0.145 14.150 1.081 1.00 51.84 76 ILE A N 1
ATOM 566 C CA . ILE A 1 76 ? -0.709 12.988 0.785 1.00 51.84 76 ILE A CA 1
ATOM 567 C C . ILE A 1 76 ? -2.009 13.408 0.073 1.00 51.84 76 ILE A C 1
ATOM 569 O O . ILE A 1 76 ? -2.720 12.589 -0.512 1.00 51.84 76 ILE A O 1
ATOM 573 N N . ARG A 1 77 ? -2.357 14.695 0.153 1.00 53.41 77 ARG A N 1
ATOM 574 C CA . ARG A 1 77 ? -3.716 15.204 -0.043 1.00 53.41 77 ARG A CA 1
ATOM 575 C C . ARG A 1 77 ? -4.052 15.483 -1.506 1.00 53.41 77 ARG A C 1
ATOM 577 O O . ARG A 1 77 ? -4.603 16.548 -1.767 1.00 53.41 77 ARG A O 1
ATOM 584 N N . GLY A 1 78 ? -3.721 14.564 -2.427 1.00 44.22 78 GLY A N 1
ATOM 585 C CA . GLY A 1 78 ? -4.068 14.642 -3.858 1.00 44.22 78 GLY A CA 1
ATOM 586 C C . GLY A 1 78 ? -5.364 15.431 -4.047 1.00 44.22 78 GLY A C 1
ATOM 587 O O . GLY A 1 78 ? -6.398 15.020 -3.525 1.00 44.22 78 GLY A O 1
ATOM 588 N N . GLY A 1 79 ? -5.224 16.646 -4.594 1.00 43.38 79 GLY A N 1
ATOM 589 C CA . GLY A 1 79 ? -6.101 17.782 -4.299 1.00 43.38 79 GLY A CA 1
ATOM 590 C C . GLY A 1 79 ? -7.591 17.447 -4.327 1.00 43.38 79 GLY A C 1
ATOM 591 O O . GLY A 1 79 ? -8.029 16.687 -5.182 1.00 43.38 79 GLY A O 1
ATOM 592 N N . THR A 1 80 ? -8.358 18.095 -3.440 1.00 41.38 80 THR A N 1
ATOM 593 C CA . THR A 1 80 ? -9.836 18.044 -3.281 1.00 41.38 80 THR A CA 1
ATOM 594 C C . THR A 1 80 ? -10.423 17.040 -2.280 1.00 41.38 80 THR A C 1
ATOM 596 O O . THR A 1 80 ? -11.488 16.476 -2.500 1.00 41.38 80 THR A O 1
ATOM 599 N N . ALA A 1 81 ? -9.818 16.893 -1.100 1.00 43.34 81 ALA A N 1
ATOM 600 C CA . ALA A 1 81 ? -10.465 16.194 0.009 1.00 43.34 81 ALA A CA 1
ATOM 601 C C . ALA A 1 81 ? -10.874 17.176 1.128 1.00 43.34 81 ALA A C 1
ATOM 603 O O . ALA A 1 81 ? -10.111 17.450 2.055 1.00 43.34 81 ALA A O 1
ATOM 604 N N . HIS A 1 82 ? -12.085 17.741 1.022 1.00 44.44 82 HIS A N 1
ATOM 605 C CA . HIS A 1 82 ? -12.736 18.536 2.076 1.00 44.44 82 HIS A CA 1
ATOM 606 C C . HIS A 1 82 ? -13.161 17.623 3.248 1.00 44.44 82 HIS A C 1
ATOM 608 O O . HIS A 1 82 ? -14.340 17.384 3.470 1.00 44.44 82 HIS A O 1
ATOM 614 N N . TRP A 1 83 ? -12.203 17.098 4.019 1.00 46.56 83 TRP A N 1
ATOM 615 C CA . TRP A 1 83 ? -12.485 16.336 5.252 1.00 46.56 83 TRP A CA 1
ATOM 616 C C . TRP A 1 83 ? -12.497 17.212 6.517 1.00 46.56 83 TRP A C 1
ATOM 618 O O . TRP A 1 83 ? -12.621 16.710 7.629 1.00 46.56 83 TRP A O 1
ATOM 628 N N . ARG A 1 84 ? -12.351 18.537 6.371 1.00 47.22 84 ARG A N 1
ATOM 629 C CA . ARG A 1 84 ? -12.241 19.489 7.495 1.00 47.22 84 ARG A CA 1
ATOM 630 C C . ARG A 1 84 ? -13.579 19.981 8.051 1.00 47.22 84 ARG A C 1
ATOM 632 O O . ARG A 1 84 ? -13.580 20.796 8.966 1.00 47.22 84 ARG A O 1
ATOM 639 N N . GLU A 1 85 ? -14.698 19.480 7.540 1.00 43.97 85 GLU A N 1
ATOM 640 C CA . GLU A 1 85 ? -16.040 19.904 7.947 1.00 43.97 85 GLU A CA 1
ATOM 641 C C . GLU A 1 85 ? -16.833 18.755 8.574 1.00 43.97 85 GLU A C 1
ATOM 643 O O . GLU A 1 85 ? -17.981 18.513 8.227 1.00 43.97 85 GLU A O 1
ATOM 648 N N . ASN A 1 86 ? -16.239 18.033 9.526 1.00 45.25 86 ASN A N 1
ATOM 649 C CA . ASN A 1 86 ? -17.058 17.313 10.496 1.00 45.25 86 ASN A CA 1
ATOM 650 C C . ASN A 1 86 ? -16.591 17.668 11.910 1.00 45.25 86 ASN A C 1
ATOM 652 O O . ASN A 1 86 ? -15.725 16.994 12.473 1.00 45.25 86 ASN A O 1
ATOM 656 N N . PRO A 1 87 ? -17.094 18.774 12.492 1.00 49.56 87 PRO A N 1
ATOM 657 C CA . PRO A 1 87 ? -16.938 18.983 13.917 1.00 49.56 87 PRO A CA 1
ATOM 658 C C . PRO A 1 87 ? -17.737 17.864 14.580 1.00 49.56 87 PRO A C 1
ATOM 660 O O . PRO A 1 87 ? -18.958 17.968 14.626 1.00 49.56 87 PRO A O 1
ATOM 663 N N . PHE A 1 88 ? -17.084 16.783 15.028 1.00 53.50 88 PHE A N 1
ATOM 664 C CA . PHE A 1 88 ? -17.726 15.775 15.873 1.00 53.50 88 PHE A CA 1
ATOM 665 C C . PHE A 1 88 ? -18.429 16.540 16.998 1.00 53.50 88 PHE A C 1
ATOM 667 O O . PHE A 1 88 ? -17.744 17.152 17.822 1.00 53.50 88 PHE A O 1
ATOM 674 N N . PRO A 1 89 ? -19.770 16.627 16.994 1.00 54.38 89 PRO A N 1
ATOM 675 C CA . PRO A 1 89 ? -20.477 17.433 17.964 1.00 54.38 89 PRO A CA 1
ATOM 676 C C . PRO A 1 89 ? -20.529 16.578 19.215 1.00 54.38 89 PRO A C 1
ATOM 678 O O . PRO A 1 89 ? -21.509 15.866 19.420 1.00 54.38 89 PRO A O 1
ATOM 681 N N . GLU A 1 90 ? -19.432 16.565 19.972 1.00 53.88 90 GLU A N 1
ATOM 682 C CA . GLU A 1 90 ? -19.282 15.730 21.155 1.00 53.88 90 GLU A CA 1
ATOM 683 C C . GLU A 1 90 ? -20.506 15.946 22.054 1.00 53.88 90 GLU A C 1
ATOM 685 O O . GLU A 1 90 ? -20.684 16.992 22.678 1.00 53.88 90 GLU A O 1
ATOM 690 N N . MET A 1 91 ? -21.391 14.944 22.047 1.00 55.38 91 MET A N 1
ATOM 691 C CA . MET A 1 91 ? -22.485 14.759 22.992 1.00 55.38 91 MET A CA 1
ATOM 692 C C . MET A 1 91 ? -23.616 15.805 22.978 1.00 55.38 91 MET A C 1
ATOM 694 O O . MET A 1 91 ? -24.427 15.840 23.903 1.00 55.38 91 MET A O 1
ATOM 698 N N . ALA A 1 92 ? -23.780 16.582 21.899 1.00 58.19 92 ALA A N 1
ATOM 699 C CA . ALA A 1 92 ? -25.057 17.271 21.629 1.00 58.19 92 ALA A CA 1
ATOM 700 C C . ALA A 1 92 ? -26.158 16.295 21.145 1.00 58.19 92 ALA A C 1
ATOM 702 O O . ALA A 1 92 ? -27.300 16.690 20.898 1.00 58.19 92 ALA A O 1
ATOM 703 N N . ARG A 1 93 ? -25.800 15.016 20.972 1.00 68.69 93 ARG A N 1
ATOM 704 C CA . ARG A 1 93 ? -26.614 13.924 20.433 1.00 68.69 93 ARG A CA 1
ATOM 705 C C . ARG A 1 93 ? -26.645 12.749 21.429 1.00 68.69 93 ARG A C 1
ATOM 707 O O . ARG A 1 93 ? -25.787 12.666 22.307 1.00 68.69 93 ARG A O 1
ATOM 714 N N . PRO A 1 94 ? -27.651 11.859 21.356 1.00 80.75 94 PRO A N 1
ATOM 715 C CA . PRO A 1 94 ? -27.778 10.720 22.267 1.00 80.75 94 PRO A CA 1
ATOM 716 C C . PRO A 1 94 ? -26.748 9.616 21.955 1.00 80.75 94 PRO A C 1
ATOM 718 O O . PRO A 1 94 ? -27.090 8.587 21.373 1.00 80.75 94 PRO A O 1
ATOM 721 N N . ASP A 1 95 ? -25.497 9.826 22.370 1.00 84.06 95 ASP A N 1
ATOM 722 C CA . ASP A 1 95 ? -24.364 8.940 22.076 1.00 84.06 95 ASP A CA 1
ATOM 723 C C . ASP A 1 95 ? -24.152 7.848 23.149 1.00 84.06 95 ASP A C 1
ATOM 725 O O . ASP A 1 95 ? -24.438 8.038 24.337 1.00 84.06 95 ASP A O 1
ATOM 729 N N . LEU A 1 96 ? -23.610 6.694 22.740 1.00 87.88 96 LEU A N 1
ATOM 730 C CA . LEU A 1 96 ? -23.062 5.668 23.638 1.00 87.88 96 LEU A CA 1
ATOM 731 C C . LEU A 1 96 ? -21.543 5.834 23.702 1.00 87.88 96 LEU A C 1
ATOM 733 O O . LEU A 1 96 ? -20.865 5.672 22.690 1.00 87.88 96 LEU A O 1
ATOM 737 N N . VAL A 1 97 ? -21.013 6.105 24.894 1.00 85.44 97 VAL A N 1
ATOM 738 C CA . VAL A 1 97 ? -19.569 6.253 25.119 1.00 85.44 97 VAL A CA 1
ATOM 739 C C . VAL A 1 97 ? -19.091 5.124 26.017 1.00 85.44 97 VAL A C 1
ATOM 741 O O . VAL A 1 97 ? -19.627 4.930 27.105 1.00 85.44 97 VAL A O 1
ATOM 744 N N . VAL A 1 98 ? -18.076 4.386 25.574 1.00 89.25 98 VAL A N 1
ATOM 745 C CA . VAL A 1 98 ? -17.440 3.328 26.364 1.00 89.25 98 VAL A CA 1
ATOM 746 C C . VAL A 1 98 ? -15.994 3.729 26.622 1.00 89.25 98 VAL A C 1
ATOM 748 O O . VAL A 1 98 ? -15.235 3.887 25.668 1.00 89.25 98 VAL A O 1
ATOM 751 N N . ALA A 1 99 ? -15.588 3.857 27.885 1.00 86.62 99 ALA A N 1
ATOM 752 C CA . ALA A 1 99 ? -14.168 3.978 28.216 1.00 86.62 99 ALA A CA 1
ATOM 753 C C . ALA A 1 99 ? -13.777 3.200 29.467 1.00 86.62 99 ALA A C 1
ATOM 755 O O . ALA A 1 99 ? -14.597 2.657 30.204 1.00 86.62 99 ALA A O 1
ATOM 756 N N . SER A 1 100 ? -12.468 3.095 29.663 1.00 88.62 100 SER A N 1
ATOM 757 C CA . SER A 1 100 ? -11.890 2.377 30.782 1.00 88.62 100 SER A CA 1
ATOM 758 C C . SER A 1 100 ? -10.530 2.958 31.150 1.00 88.62 100 SER A C 1
ATOM 760 O O . SER A 1 100 ? -9.728 3.288 30.272 1.00 88.62 100 SER A O 1
ATOM 762 N N . ALA A 1 101 ? -10.219 2.966 32.447 1.00 84.62 101 ALA A N 1
ATOM 763 C CA . ALA A 1 101 ? -8.892 3.304 32.963 1.00 84.62 101 ALA A CA 1
ATOM 764 C C . ALA A 1 101 ? -7.808 2.308 32.504 1.00 84.62 101 ALA A C 1
ATOM 766 O O . ALA A 1 101 ? -6.718 2.723 32.128 1.00 84.62 101 ALA A O 1
ATOM 767 N N . ALA A 1 102 ? -8.120 1.003 32.485 1.00 88.62 102 ALA A N 1
ATOM 768 C CA . ALA A 1 102 ? -7.154 -0.049 32.141 1.00 88.62 102 ALA A CA 1
ATOM 769 C C . ALA A 1 102 ? -7.208 -0.513 30.671 1.00 88.62 102 ALA A C 1
ATOM 771 O O . ALA A 1 102 ? -6.171 -0.644 30.027 1.00 88.62 102 ALA A O 1
ATOM 772 N N . GLY A 1 103 ? -8.399 -0.785 30.124 1.00 87.75 103 GLY A N 1
ATOM 773 C CA . GLY A 1 103 ? -8.570 -1.133 28.712 1.00 87.75 103 GLY A CA 1
ATOM 774 C C . GLY A 1 103 ? -9.944 -1.725 28.400 1.00 87.75 103 GLY A C 1
ATOM 775 O O . GLY A 1 103 ? -10.692 -2.092 29.302 1.00 87.75 103 GLY A O 1
ATOM 776 N N . ILE A 1 104 ? -10.263 -1.844 27.111 1.00 93.88 104 ILE A N 1
ATOM 777 C CA . ILE A 1 104 ? -11.504 -2.448 26.609 1.00 93.88 104 ILE A CA 1
ATOM 778 C C . ILE A 1 104 ? -11.139 -3.681 25.784 1.00 93.88 104 ILE A C 1
ATOM 780 O O . ILE A 1 104 ? -10.243 -3.626 24.943 1.00 93.88 104 ILE A O 1
ATOM 784 N N . ARG A 1 105 ? -11.836 -4.799 26.013 1.00 92.19 105 ARG A N 1
ATOM 785 C CA . ARG A 1 105 ? -11.715 -6.016 25.200 1.00 92.19 105 ARG A CA 1
ATOM 786 C C . ARG A 1 105 ? -13.084 -6.391 24.655 1.00 92.19 105 ARG A C 1
ATOM 788 O O . ARG A 1 105 ? -14.028 -6.542 25.423 1.00 92.19 105 ARG A O 1
ATOM 795 N N . MET A 1 106 ? -13.171 -6.572 23.342 1.00 94.19 106 MET A N 1
ATOM 796 C CA . MET A 1 106 ? -14.364 -7.058 22.652 1.00 94.19 106 MET A CA 1
ATOM 797 C C . MET A 1 106 ? -14.019 -8.401 22.015 1.00 94.19 106 MET A C 1
ATOM 799 O O . MET A 1 106 ? -13.087 -8.487 21.221 1.00 94.19 106 MET A O 1
ATOM 803 N N . THR A 1 107 ? -14.733 -9.457 22.391 1.00 94.56 107 THR A N 1
ATOM 804 C CA . THR A 1 107 ? -14.495 -10.817 21.898 1.00 94.56 107 THR A CA 1
ATOM 805 C C . THR A 1 107 ? -15.823 -11.496 21.599 1.00 94.56 107 THR A C 1
ATOM 807 O O . THR A 1 107 ? -16.809 -11.279 22.302 1.00 94.56 107 THR A O 1
ATOM 810 N N . ALA A 1 108 ? -15.852 -12.301 20.542 1.00 95.12 108 ALA A N 1
ATOM 811 C CA . ALA A 1 108 ? -17.011 -13.078 20.142 1.00 95.12 108 ALA A CA 1
ATOM 812 C C . ALA A 1 108 ? -16.549 -14.378 19.480 1.00 95.12 108 ALA A C 1
ATOM 814 O O . ALA A 1 108 ? -15.655 -14.367 18.640 1.00 95.12 108 ALA A O 1
ATOM 815 N N . THR A 1 109 ? -17.191 -15.499 19.815 1.00 94.06 109 THR A N 1
ATOM 816 C CA . THR A 1 109 ? -16.866 -16.808 19.220 1.00 94.06 109 THR A CA 1
ATOM 817 C C . THR A 1 109 ? -17.231 -16.885 17.739 1.00 94.06 109 THR A C 1
ATOM 819 O O . THR A 1 109 ? -16.565 -17.579 16.981 1.00 94.06 109 THR A O 1
ATOM 822 N N . ARG A 1 110 ? -18.303 -16.196 17.320 1.00 95.12 110 ARG A N 1
ATOM 823 C CA . ARG A 1 110 ? -18.784 -16.230 15.928 1.00 95.12 110 ARG A CA 1
ATOM 824 C C . ARG A 1 110 ? -18.284 -15.053 15.097 1.00 95.12 110 ARG A C 1
ATOM 826 O O . ARG A 1 110 ? -17.836 -15.258 13.979 1.00 95.12 110 ARG A O 1
ATOM 833 N N . GLY A 1 111 ? -18.373 -13.834 15.620 1.00 92.94 111 GLY A N 1
ATOM 834 C CA . GLY A 1 111 ? -17.922 -12.650 14.897 1.00 92.94 111 GLY A CA 1
ATOM 835 C C . GLY A 1 111 ? -18.327 -11.344 15.565 1.00 92.94 111 GLY A C 1
ATOM 836 O O . GLY A 1 111 ? -19.233 -11.313 16.400 1.00 92.94 111 GLY A O 1
ATOM 837 N N . THR A 1 112 ? -17.652 -10.276 15.152 1.00 96.19 112 THR A N 1
ATOM 838 C CA . THR A 1 112 ? -17.896 -8.893 15.568 1.00 96.19 112 THR A CA 1
ATOM 839 C C . THR A 1 112 ? -18.150 -8.069 14.312 1.00 96.19 112 THR A C 1
ATOM 841 O O . THR A 1 112 ? -17.343 -8.107 13.388 1.00 96.19 112 THR A O 1
ATOM 844 N N . TYR A 1 113 ? -19.251 -7.319 14.281 1.00 93.94 113 TYR A N 1
ATOM 845 C CA . TYR A 1 113 ? -19.599 -6.422 13.179 1.00 93.94 113 TYR A CA 1
ATOM 846 C C . TYR A 1 113 ? -19.669 -4.993 13.714 1.00 93.94 113 TYR A C 1
ATOM 848 O O . TYR A 1 113 ? -20.342 -4.744 14.714 1.00 93.94 113 TYR A O 1
ATOM 856 N N . ILE A 1 114 ? -18.970 -4.069 13.059 1.00 95.00 114 ILE A N 1
ATOM 857 C CA . ILE A 1 114 ? -18.968 -2.641 13.387 1.00 95.00 114 ILE A CA 1
ATOM 858 C C . ILE A 1 114 ? -19.358 -1.911 12.106 1.00 95.00 114 ILE A C 1
ATOM 860 O O . ILE A 1 114 ? -18.689 -2.064 11.089 1.00 95.00 114 ILE A O 1
ATOM 864 N N . VAL A 1 115 ? -20.470 -1.178 12.148 1.00 93.12 115 VAL A N 1
ATOM 865 C CA . VAL A 1 115 ? -21.050 -0.497 10.985 1.00 93.12 115 VAL A CA 1
ATOM 866 C C . VAL A 1 115 ? -21.454 0.915 11.394 1.00 93.12 115 VAL A C 1
ATOM 868 O O . VAL A 1 115 ? -22.201 1.091 12.354 1.00 93.12 115 VAL A O 1
ATOM 871 N N . SER A 1 116 ? -20.976 1.904 10.650 1.00 92.06 116 SER A N 1
ATOM 872 C CA . SER A 1 116 ? -21.313 3.321 10.753 1.00 92.06 116 SER A CA 1
ATOM 873 C C . SER A 1 116 ? -21.957 3.741 9.442 1.00 92.06 116 SER A C 1
ATOM 875 O O . SER A 1 116 ? -21.489 3.381 8.367 1.00 92.06 116 SER A O 1
ATOM 877 N N . GLY A 1 117 ? -23.015 4.548 9.520 1.00 88.31 117 GLY A N 1
ATOM 878 C CA . GLY A 1 117 ? -23.609 5.165 8.328 1.00 88.31 117 GLY A CA 1
ATOM 879 C C . GLY A 1 117 ? -22.779 6.319 7.750 1.00 88.31 117 GLY A C 1
ATOM 880 O O . GLY A 1 117 ? -23.082 6.800 6.665 1.00 88.31 117 GLY A O 1
ATOM 881 N N . GLN A 1 118 ? -21.772 6.783 8.494 1.00 86.44 118 GLN A N 1
ATOM 882 C CA . GLN A 1 118 ? -20.879 7.881 8.134 1.00 86.44 118 GLN A CA 1
ATOM 883 C C . GLN A 1 118 ? -19.434 7.449 8.421 1.00 86.44 118 GLN A C 1
ATOM 885 O O . GLN A 1 118 ? -18.918 6.561 7.748 1.00 86.44 118 GLN A O 1
ATOM 890 N N . ASP A 1 119 ? -18.809 8.012 9.453 1.00 81.75 119 ASP A N 1
ATOM 891 C CA . ASP A 1 119 ? -17.378 7.860 9.688 1.00 81.75 119 ASP A CA 1
ATOM 892 C C . ASP A 1 119 ? -17.024 6.653 10.573 1.00 81.75 119 ASP A C 1
ATOM 894 O O . ASP A 1 119 ? -17.739 6.280 11.513 1.00 81.75 119 ASP A O 1
ATOM 898 N N . HIS A 1 120 ? -15.858 6.072 10.287 1.00 87.62 120 HIS A N 1
ATOM 899 C CA . HIS A 1 120 ? -15.181 5.068 11.103 1.00 87.62 120 HIS A CA 1
ATOM 900 C C . HIS A 1 120 ? -13.738 5.506 11.347 1.00 87.62 120 HIS A C 1
ATOM 902 O O . HIS A 1 120 ? -12.888 5.367 10.471 1.00 87.62 120 HIS A O 1
ATOM 908 N N . ALA A 1 121 ? -13.459 6.017 12.545 1.00 84.62 121 ALA A N 1
ATOM 909 C CA . ALA A 1 121 ? -12.117 6.414 12.949 1.00 84.62 121 ALA A CA 1
ATOM 910 C C . ALA A 1 121 ? -11.522 5.395 13.929 1.00 84.62 121 ALA A C 1
ATOM 912 O O . ALA A 1 121 ? -12.184 4.970 14.878 1.00 84.62 121 ALA A O 1
ATOM 913 N N . VAL A 1 122 ? -10.260 5.024 13.708 1.00 89.44 122 VAL A N 1
ATOM 914 C CA . VAL A 1 122 ? -9.468 4.190 14.619 1.00 89.44 122 VAL A CA 1
ATOM 915 C C . VAL 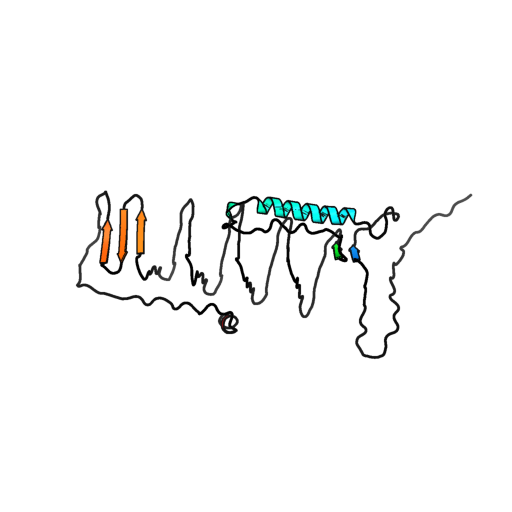A 1 122 ? -8.146 4.901 14.866 1.00 89.44 122 VAL A C 1
ATOM 917 O O . VAL A 1 122 ? -7.348 5.065 13.947 1.00 89.44 122 VAL A O 1
ATOM 920 N N . THR A 1 123 ? -7.913 5.297 16.115 1.00 86.00 123 THR A N 1
ATOM 921 C CA . THR A 1 123 ? -6.707 6.023 16.529 1.00 86.00 123 THR A CA 1
ATOM 922 C C . THR A 1 123 ? -6.031 5.271 17.667 1.00 86.00 123 THR A C 1
ATOM 924 O O . THR A 1 123 ? -6.693 4.834 18.609 1.00 86.00 123 THR A O 1
ATOM 927 N N . ALA A 1 124 ? -4.707 5.131 17.600 1.00 87.62 124 ALA A N 1
ATOM 928 C CA . ALA A 1 124 ? -3.898 4.554 18.666 1.00 87.62 124 ALA A CA 1
ATOM 929 C C . ALA A 1 124 ? -2.650 5.411 18.893 1.00 87.62 124 ALA A C 1
ATOM 931 O O . ALA A 1 124 ? -1.960 5.764 17.944 1.00 87.62 124 ALA A O 1
ATOM 932 N N . GLY A 1 125 ? -2.314 5.685 20.156 1.00 84.94 125 GLY A N 1
ATOM 933 C CA . GLY A 1 125 ? -1.103 6.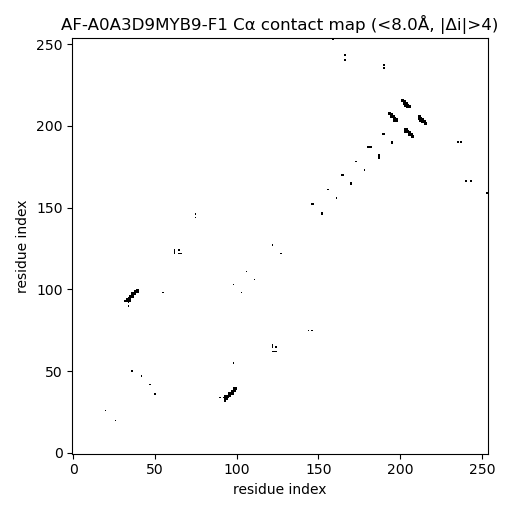441 20.504 1.00 84.94 125 GLY A CA 1
ATOM 934 C C . GLY A 1 125 ? 0.206 5.652 20.365 1.00 84.94 125 GLY A C 1
ATOM 935 O O . GLY A 1 125 ? 1.271 6.199 20.627 1.00 84.94 125 GLY A O 1
ATOM 936 N N . ARG A 1 126 ? 0.133 4.362 20.015 1.00 89.56 126 ARG A N 1
ATOM 937 C CA . ARG A 1 126 ? 1.292 3.484 19.815 1.00 89.56 126 ARG A CA 1
ATOM 938 C C . ARG A 1 126 ? 1.175 2.714 18.506 1.00 89.56 126 ARG A C 1
ATOM 940 O O . ARG A 1 126 ? 1.767 3.112 17.516 1.00 89.56 126 ARG A O 1
ATOM 947 N N . ASP A 1 127 ? 0.381 1.644 18.511 1.00 92.19 127 ASP A N 1
ATOM 948 C CA . ASP A 1 127 ? 0.322 0.675 17.421 1.00 92.19 127 ASP A CA 1
ATOM 949 C C . ASP A 1 127 ? -1.131 0.278 17.131 1.00 92.19 127 ASP A C 1
ATOM 951 O O . ASP A 1 127 ? -1.916 0.040 18.053 1.00 92.19 127 ASP A O 1
ATOM 955 N N . VAL A 1 128 ? -1.468 0.140 15.848 1.00 95.25 128 VAL A N 1
ATOM 956 C CA . VAL A 1 128 ? -2.667 -0.574 15.388 1.00 95.25 128 VAL A CA 1
ATOM 957 C C . VAL A 1 128 ? -2.204 -1.894 14.780 1.00 95.25 128 VAL A C 1
ATOM 959 O O . VAL A 1 128 ? -1.459 -1.900 13.804 1.00 95.25 128 VAL A O 1
ATOM 962 N N . SER A 1 129 ? -2.642 -3.016 15.354 1.00 94.75 129 SER A N 1
ATOM 963 C CA . SER A 1 129 ? -2.343 -4.355 14.839 1.00 94.75 129 SER A CA 1
ATOM 964 C C . SER A 1 129 ? -3.615 -5.010 14.319 1.00 94.75 129 SER A C 1
ATOM 966 O O . SER A 1 129 ? -4.602 -5.129 15.046 1.00 94.75 129 SER A O 1
ATOM 968 N N . VAL A 1 130 ? -3.581 -5.440 13.059 1.00 95.94 130 VAL A N 1
ATOM 969 C CA . VAL A 1 130 ? -4.667 -6.171 12.403 1.00 95.94 130 VAL A CA 1
ATOM 970 C C . VAL A 1 130 ? -4.113 -7.511 11.947 1.00 95.94 130 VAL A C 1
ATOM 972 O O . VAL A 1 130 ? -3.128 -7.569 11.217 1.00 95.94 130 VAL A O 1
ATOM 975 N N . SER A 1 131 ? -4.746 -8.593 12.387 1.00 94.62 131 SER A N 1
ATOM 976 C CA . SER A 1 131 ? -4.357 -9.956 12.036 1.00 94.62 131 SER A CA 1
ATOM 977 C C . SER A 1 131 ? -5.594 -10.762 11.662 1.00 94.62 131 SER A C 1
ATOM 979 O O . SER A 1 131 ? -6.639 -10.638 12.300 1.00 94.62 131 SER A O 1
ATOM 981 N N . SER A 1 132 ? -5.474 -11.581 10.619 1.00 95.19 132 SER A N 1
ATOM 982 C CA . SER A 1 132 ? -6.529 -12.468 10.135 1.00 95.19 132 SER A CA 1
ATOM 983 C C . SER A 1 132 ? -5.952 -13.851 9.877 1.00 95.19 132 SER A C 1
ATOM 985 O O . SER A 1 132 ? -4.873 -13.983 9.305 1.00 95.19 132 SER A O 1
ATOM 987 N N . GLY A 1 133 ? -6.687 -14.889 10.279 1.00 94.38 133 GLY A N 1
ATOM 988 C CA . GLY A 1 133 ? -6.272 -16.278 10.070 1.00 94.38 133 GLY A CA 1
ATOM 989 C C . GLY A 1 133 ? -6.436 -16.775 8.631 1.00 94.38 133 GLY A C 1
ATOM 990 O O . GLY A 1 133 ? -5.918 -17.839 8.306 1.00 94.38 133 GLY A O 1
ATOM 991 N N . ARG A 1 134 ? -7.166 -16.043 7.776 1.00 94.44 134 ARG A N 1
ATOM 992 C CA . ARG A 1 134 ? -7.410 -16.440 6.379 1.00 94.44 134 ARG A CA 1
ATOM 993 C C . ARG A 1 134 ? -7.132 -15.307 5.399 1.00 94.44 134 ARG A C 1
ATOM 995 O O . ARG A 1 134 ? -6.241 -15.431 4.571 1.00 94.44 134 ARG A O 1
ATOM 1002 N N . SER A 1 135 ? -7.887 -14.214 5.495 1.00 93.50 135 SER A N 1
ATOM 1003 C CA . SER A 1 135 ? -7.843 -13.133 4.504 1.00 93.50 135 SER A CA 1
ATOM 1004 C C . SER A 1 135 ? -8.149 -11.779 5.135 1.00 93.50 135 SER A C 1
ATOM 1006 O O . SER A 1 135 ? -8.929 -11.694 6.088 1.00 93.50 135 SER A O 1
ATOM 1008 N N . LEU A 1 136 ? -7.554 -10.723 4.583 1.00 95.50 136 LEU A N 1
ATOM 1009 C CA . LEU A 1 136 ? -7.897 -9.330 4.854 1.00 95.50 136 LEU A CA 1
ATOM 1010 C C . LEU A 1 136 ? -8.375 -8.705 3.542 1.00 95.50 136 LEU A C 1
ATOM 1012 O O . LEU A 1 136 ? -7.608 -8.633 2.586 1.00 95.50 136 LEU A O 1
ATOM 1016 N N . PHE A 1 137 ? -9.627 -8.257 3.507 1.00 93.75 137 PHE A N 1
ATOM 1017 C CA . PHE A 1 137 ? -10.212 -7.581 2.353 1.00 93.75 137 PHE A CA 1
ATOM 1018 C C . PHE A 1 137 ? -10.497 -6.123 2.706 1.00 93.75 137 PHE A C 1
ATOM 1020 O O . PHE A 1 137 ? -11.106 -5.842 3.737 1.00 93.75 137 PHE A O 1
ATOM 1027 N N . ALA A 1 138 ? -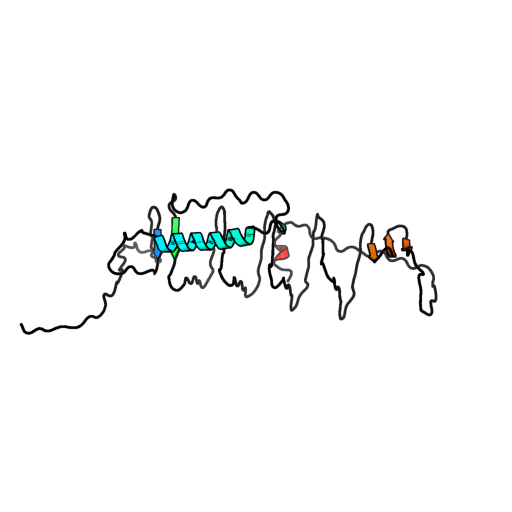10.077 -5.208 1.837 1.00 93.06 138 ALA A N 1
ATOM 1028 C CA . ALA A 1 138 ? -10.372 -3.786 1.941 1.00 93.06 138 ALA A CA 1
ATOM 1029 C C . ALA A 1 138 ? -10.884 -3.294 0.585 1.00 93.06 138 ALA A C 1
ATOM 1031 O O . ALA A 1 138 ? -10.182 -3.386 -0.418 1.00 93.06 138 ALA A O 1
ATOM 1032 N N . SER A 1 139 ? -12.117 -2.793 0.558 1.00 92.62 139 SER A N 1
ATOM 1033 C CA . SER A 1 139 ? -12.740 -2.213 -0.631 1.00 92.62 139 SER A CA 1
ATOM 1034 C C . SER A 1 139 ? -13.204 -0.804 -0.300 1.00 92.62 139 SER A C 1
ATOM 1036 O O . SER A 1 139 ? -13.825 -0.580 0.740 1.00 92.62 139 SER A O 1
ATOM 1038 N N . VAL A 1 140 ? -12.863 0.156 -1.157 1.00 89.81 140 VAL A N 1
ATOM 1039 C CA . VAL A 1 140 ? -13.106 1.580 -0.917 1.00 89.81 140 VAL A CA 1
ATOM 1040 C C . VAL A 1 140 ? -13.599 2.209 -2.209 1.00 89.81 140 VAL A C 1
ATOM 1042 O O . VAL A 1 140 ? -13.044 1.958 -3.273 1.00 89.81 140 VAL A O 1
ATOM 1045 N N . ARG A 1 141 ? -14.646 3.033 -2.121 1.00 86.25 141 ARG A N 1
ATOM 1046 C CA . ARG A 1 141 ? -15.220 3.714 -3.293 1.00 86.25 141 ARG A CA 1
ATOM 1047 C C . ARG A 1 141 ? -14.370 4.891 -3.779 1.00 86.25 141 ARG A C 1
ATOM 1049 O O . ARG A 1 141 ? -14.401 5.207 -4.959 1.00 86.25 141 ARG A O 1
ATOM 1056 N N . GLY A 1 142 ? -13.706 5.577 -2.850 1.00 88.00 142 GLY A N 1
ATOM 1057 C CA . GLY A 1 142 ? -12.900 6.766 -3.124 1.00 88.00 142 GLY A CA 1
ATOM 1058 C C . GLY A 1 142 ? -11.446 6.406 -3.406 1.00 88.00 142 GLY A C 1
ATOM 1059 O O . GLY A 1 142 ? -11.094 6.052 -4.523 1.00 88.00 142 GLY A O 1
ATOM 1060 N N . ALA A 1 143 ? -10.601 6.503 -2.379 1.00 86.81 143 ALA A N 1
ATOM 1061 C CA . ALA A 1 143 ? -9.174 6.219 -2.477 1.00 86.81 143 ALA A CA 1
ATOM 1062 C C . ALA A 1 143 ? -8.656 5.541 -1.202 1.00 86.81 143 ALA A C 1
ATOM 1064 O O . ALA A 1 143 ? -9.207 5.734 -0.116 1.00 86.81 143 ALA A O 1
ATOM 1065 N N . ILE A 1 144 ? -7.569 4.781 -1.340 1.00 89.06 144 ILE A N 1
ATOM 1066 C CA . ILE A 1 144 ? -6.735 4.334 -0.221 1.00 89.06 144 ILE A CA 1
ATOM 1067 C C . ILE A 1 144 ? -5.507 5.232 -0.189 1.00 89.06 144 ILE A C 1
ATOM 1069 O O . ILE A 1 144 ? -4.856 5.427 -1.213 1.00 89.06 144 ILE A O 1
ATOM 1073 N N . SER A 1 145 ? -5.172 5.737 0.994 1.00 87.94 145 SER A N 1
ATOM 1074 C CA . SER A 1 145 ? -3.943 6.483 1.214 1.00 87.94 145 SER A CA 1
ATOM 1075 C C . SER A 1 145 ? -3.182 5.925 2.409 1.00 87.94 145 SER A C 1
ATOM 1077 O O . SER A 1 145 ? -3.759 5.710 3.474 1.00 87.94 145 SER A O 1
ATOM 1079 N N . MET A 1 146 ? -1.889 5.666 2.216 1.00 90.19 146 MET A N 1
ATOM 1080 C CA . MET A 1 146 ? -0.996 5.111 3.229 1.00 90.19 146 MET A CA 1
ATOM 1081 C C . MET A 1 146 ? 0.261 5.961 3.311 1.00 90.19 146 MET A C 1
ATOM 1083 O O . MET A 1 146 ? 0.890 6.260 2.296 1.00 90.19 146 MET A O 1
ATOM 1087 N N . PHE A 1 147 ? 0.637 6.330 4.529 1.00 86.56 147 PHE A N 1
ATOM 1088 C CA . PHE A 1 147 ? 1.788 7.180 4.764 1.00 86.56 147 PHE A CA 1
ATOM 1089 C C . PHE A 1 147 ? 2.531 6.769 6.027 1.00 86.56 147 PHE A C 1
ATOM 1091 O O . PHE A 1 147 ? 1.927 6.510 7.066 1.00 86.56 147 PHE A O 1
ATOM 1098 N N . ALA A 1 148 ? 3.857 6.746 5.930 1.00 89.81 148 ALA A N 1
ATOM 1099 C CA . ALA A 1 148 ? 4.752 6.471 7.039 1.00 89.81 148 ALA A CA 1
ATOM 1100 C C . ALA A 1 148 ? 5.753 7.621 7.177 1.00 89.81 148 ALA A C 1
ATOM 1102 O O . ALA A 1 148 ? 6.466 7.938 6.228 1.00 89.81 148 ALA A O 1
ATOM 1103 N N . TYR A 1 149 ? 5.817 8.226 8.365 1.00 84.44 149 TYR A N 1
ATOM 1104 C CA . TYR A 1 149 ? 6.604 9.442 8.590 1.00 84.44 149 TYR A CA 1
ATOM 1105 C C . TYR A 1 149 ? 8.103 9.180 8.806 1.00 84.44 149 TYR A C 1
ATOM 1107 O O . TYR A 1 149 ? 8.935 9.926 8.302 1.00 84.44 149 TYR A O 1
ATOM 1115 N N . GLN A 1 150 ? 8.460 8.129 9.556 1.00 88.25 150 GLN A N 1
ATOM 1116 C CA . GLN A 1 150 ? 9.844 7.917 10.017 1.00 88.25 150 GLN A CA 1
ATOM 1117 C C . GLN A 1 150 ? 10.475 6.616 9.521 1.00 88.25 150 GLN A C 1
ATOM 1119 O O . GLN A 1 150 ? 11.608 6.623 9.051 1.00 88.25 150 GLN A O 1
ATOM 1124 N N . LEU A 1 151 ? 9.765 5.492 9.645 1.00 93.12 151 LEU A N 1
ATOM 1125 C CA . LEU A 1 151 ? 10.353 4.157 9.461 1.00 93.12 151 LEU A CA 1
ATOM 1126 C C . LEU A 1 151 ? 10.080 3.541 8.079 1.00 93.12 151 LEU A C 1
ATOM 1128 O O . LEU A 1 151 ? 10.559 2.448 7.788 1.00 93.12 151 LEU A O 1
ATOM 1132 N N . GLY A 1 152 ? 9.341 4.246 7.218 1.00 92.19 152 GLY A N 1
ATOM 1133 C CA . GLY A 1 152 ? 8.988 3.784 5.876 1.00 92.19 152 GLY A CA 1
ATOM 1134 C C . GLY A 1 152 ? 7.888 2.715 5.848 1.00 92.19 152 GLY A C 1
ATOM 1135 O O . GLY A 1 152 ? 7.192 2.480 6.835 1.00 92.19 152 GLY A O 1
ATOM 1136 N N . MET A 1 153 ? 7.713 2.088 4.682 1.00 96.19 153 MET A N 1
ATOM 1137 C CA . MET A 1 153 ? 6.698 1.060 4.425 1.00 96.19 153 MET A CA 1
ATOM 1138 C C . MET A 1 153 ? 7.347 -0.232 3.930 1.00 96.19 153 MET A C 1
ATOM 1140 O O . MET A 1 153 ? 8.312 -0.199 3.167 1.00 96.19 153 MET A O 1
ATOM 1144 N N . LYS A 1 154 ? 6.792 -1.379 4.335 1.00 96.69 154 LYS A N 1
ATOM 1145 C CA . LYS A 1 154 ? 7.248 -2.704 3.906 1.00 96.69 154 LYS A CA 1
ATOM 1146 C C . LYS A 1 154 ? 6.050 -3.566 3.519 1.00 96.69 154 LYS A C 1
ATOM 1148 O O . LYS A 1 154 ? 5.205 -3.847 4.362 1.00 96.69 154 LYS A O 1
ATOM 1153 N N . LEU A 1 155 ? 6.003 -4.005 2.262 1.00 96.19 155 LEU A N 1
ATOM 1154 C CA . LEU A 1 155 ? 4.979 -4.916 1.744 1.00 96.19 155 LEU A CA 1
ATOM 1155 C C . LEU A 1 155 ? 5.659 -6.224 1.333 1.00 96.19 155 LEU A C 1
ATOM 1157 O O . LEU A 1 155 ? 6.580 -6.210 0.521 1.00 96.19 155 LEU A O 1
ATOM 1161 N N . ILE A 1 156 ? 5.253 -7.344 1.933 1.00 96.62 156 ILE A N 1
ATOM 1162 C CA . ILE A 1 156 ? 5.872 -8.657 1.701 1.00 96.62 156 ILE A CA 1
ATOM 1163 C C . ILE A 1 156 ? 4.779 -9.709 1.563 1.00 96.62 156 ILE A C 1
ATOM 1165 O O . ILE A 1 156 ? 3.930 -9.830 2.443 1.00 96.62 156 ILE A O 1
ATOM 1169 N N . ALA A 1 157 ? 4.873 -10.531 0.521 1.00 96.50 157 ALA A N 1
ATOM 1170 C CA . ALA A 1 157 ? 4.197 -11.819 0.452 1.00 96.50 157 ALA A CA 1
ATOM 1171 C C . ALA A 1 157 ? 5.239 -12.927 0.659 1.00 96.50 157 ALA A C 1
ATOM 1173 O O . ALA A 1 157 ? 6.186 -13.042 -0.115 1.00 96.50 157 ALA A O 1
ATOM 1174 N N . ALA A 1 158 ? 5.098 -13.728 1.720 1.00 96.25 158 ALA A N 1
ATOM 1175 C CA . ALA A 1 158 ? 6.006 -14.854 1.970 1.00 96.25 158 ALA A CA 1
ATOM 1176 C C . ALA A 1 158 ? 5.828 -15.978 0.933 1.00 96.25 158 ALA A C 1
ATOM 1178 O O . ALA A 1 158 ? 6.772 -16.692 0.604 1.00 96.25 158 ALA A O 1
ATOM 1179 N N . LYS A 1 159 ? 4.598 -16.133 0.440 1.00 94.44 159 LYS A N 1
ATOM 1180 C CA . LYS A 1 159 ? 4.194 -17.011 -0.659 1.00 94.44 159 LYS A CA 1
ATOM 1181 C C . LYS A 1 159 ? 3.077 -16.318 -1.435 1.00 94.44 159 LYS A C 1
ATOM 1183 O O . LYS A 1 159 ? 2.383 -15.471 -0.877 1.00 94.44 159 LYS A O 1
ATOM 1188 N N . GLY A 1 160 ? 2.883 -16.727 -2.684 1.00 94.12 160 GLY A N 1
ATOM 1189 C CA . GLY A 1 160 ? 1.873 -16.148 -3.566 1.00 94.12 160 GLY A CA 1
ATOM 1190 C C . GLY A 1 160 ? 2.374 -14.921 -4.330 1.00 94.12 160 GLY A C 1
ATOM 1191 O O . GLY A 1 160 ? 3.418 -14.346 -4.023 1.00 94.12 160 GLY A O 1
ATOM 1192 N N . LYS A 1 161 ? 1.631 -14.559 -5.377 1.00 95.50 161 LYS A N 1
ATOM 1193 C CA . LYS A 1 161 ? 1.936 -13.430 -6.261 1.00 95.50 161 LYS A CA 1
ATOM 1194 C C . LYS A 1 161 ? 1.599 -12.108 -5.565 1.00 95.50 161 LYS A C 1
ATOM 1196 O O . LYS A 1 161 ? 0.523 -11.970 -4.994 1.00 95.50 161 LYS A O 1
ATOM 1201 N N . VAL A 1 162 ? 2.483 -11.120 -5.692 1.00 96.88 162 VAL A N 1
ATOM 1202 C CA . VAL A 1 162 ? 2.137 -9.710 -5.465 1.00 96.88 162 VAL A CA 1
ATOM 1203 C C . VAL A 1 162 ? 1.680 -9.122 -6.795 1.00 96.88 162 VAL A C 1
ATOM 1205 O O . VAL A 1 162 ? 2.397 -9.217 -7.791 1.00 96.88 162 VAL A O 1
ATOM 1208 N N . ASP A 1 163 ? 0.483 -8.547 -6.815 1.00 95.50 163 ASP A N 1
ATOM 1209 C CA . ASP A 1 163 ? -0.106 -7.922 -7.996 1.00 95.50 163 ASP A CA 1
ATOM 1210 C C . ASP A 1 163 ? -0.520 -6.488 -7.659 1.00 95.50 163 ASP A C 1
ATOM 1212 O O . ASP A 1 163 ? -1.256 -6.262 -6.699 1.00 95.50 163 ASP A O 1
ATOM 1216 N N . ILE A 1 164 ? -0.002 -5.520 -8.413 1.00 95.38 164 ILE A N 1
ATOM 1217 C CA . ILE A 1 164 ? -0.253 -4.090 -8.220 1.00 95.38 164 ILE A CA 1
ATOM 1218 C C . ILE A 1 164 ? -0.633 -3.532 -9.586 1.00 95.38 164 ILE A C 1
ATOM 1220 O O . ILE A 1 164 ? 0.127 -3.678 -10.543 1.00 95.38 164 ILE A O 1
ATOM 1224 N N . GLN A 1 165 ? -1.808 -2.910 -9.686 1.00 94.12 165 GLN A N 1
ATOM 1225 C CA . GLN A 1 165 ? -2.358 -2.442 -10.957 1.00 94.12 165 GLN A CA 1
ATOM 1226 C C . GLN A 1 165 ? -3.059 -1.095 -10.792 1.00 94.12 165 GLN A C 1
ATOM 1228 O O . GLN A 1 165 ? -3.792 -0.883 -9.828 1.00 94.12 165 GLN A O 1
ATOM 1233 N N . ALA A 1 166 ? -2.881 -0.221 -11.780 1.00 94.81 166 ALA A N 1
ATOM 1234 C CA . ALA A 1 166 ? -3.745 0.925 -12.030 1.00 94.81 166 ALA A CA 1
ATOM 1235 C C . ALA A 1 166 ? -4.502 0.629 -13.334 1.00 94.81 166 ALA A C 1
ATOM 1237 O O . ALA A 1 166 ? -3.940 0.728 -14.419 1.00 94.81 166 ALA A O 1
ATOM 1238 N N . GLN A 1 167 ? -5.744 0.144 -13.228 1.00 92.31 167 GLN A N 1
ATOM 1239 C CA . GLN A 1 167 ? -6.462 -0.449 -14.371 1.00 92.31 167 GLN A CA 1
ATOM 1240 C C . GLN A 1 167 ? -6.952 0.579 -15.399 1.00 92.31 167 GLN A C 1
ATOM 1242 O O . GLN A 1 167 ? -7.127 0.247 -16.568 1.00 92.31 167 GLN A O 1
ATOM 1247 N N . SER A 1 168 ? -7.187 1.818 -14.968 1.00 92.31 168 SER A N 1
ATOM 1248 C CA . SER A 1 168 ? -7.733 2.890 -15.807 1.00 92.31 168 SER A CA 1
ATOM 1249 C C . SER A 1 168 ? -6.932 4.189 -15.736 1.00 92.31 168 SER A C 1
ATOM 1251 O O . SER A 1 168 ? -7.367 5.188 -16.300 1.00 92.31 168 SER A O 1
ATOM 1253 N N . ASP A 1 169 ? -5.810 4.202 -15.016 1.00 94.69 169 ASP A N 1
ATOM 1254 C CA . ASP A 1 169 ? -5.026 5.410 -14.754 1.00 94.69 169 ASP A CA 1
ATOM 1255 C C . ASP A 1 169 ? -3.529 5.081 -14.631 1.00 94.69 169 ASP A C 1
ATOM 1257 O O . ASP A 1 169 ? -3.111 3.927 -14.757 1.00 94.69 169 ASP A O 1
ATOM 1261 N N . GLN A 1 170 ? -2.703 6.097 -14.415 1.00 94.62 170 GLN A N 1
ATOM 1262 C CA . GLN A 1 170 ? -1.260 5.983 -14.314 1.00 94.62 170 GLN A CA 1
ATOM 1263 C C . GLN A 1 170 ? -0.813 5.302 -13.012 1.00 94.62 170 GLN A C 1
ATOM 1265 O O . GLN A 1 170 ? -1.314 5.568 -11.922 1.00 94.62 170 GLN A O 1
ATOM 1270 N N . MET A 1 171 ? 0.243 4.494 -13.124 1.00 96.44 171 MET A N 1
ATOM 1271 C CA . MET A 1 171 ? 1.070 4.083 -11.993 1.00 96.44 171 MET A CA 1
ATOM 1272 C C . MET A 1 171 ? 2.379 4.878 -11.985 1.00 96.44 171 MET A C 1
ATOM 1274 O O . MET A 1 171 ? 3.062 4.958 -13.006 1.00 96.44 171 MET A O 1
ATOM 1278 N N . ALA A 1 172 ? 2.741 5.443 -10.833 1.00 95.44 172 ALA A N 1
ATOM 1279 C CA . ALA A 1 172 ? 4.000 6.156 -10.634 1.00 95.44 172 ALA A CA 1
ATOM 1280 C C . ALA A 1 172 ? 4.788 5.549 -9.465 1.00 95.44 172 ALA A C 1
ATOM 1282 O O . ALA A 1 172 ? 4.243 5.314 -8.388 1.00 95.44 172 ALA A O 1
ATOM 1283 N N . LEU A 1 173 ? 6.082 5.315 -9.687 1.00 95.44 173 LEU A N 1
ATOM 1284 C CA . LEU A 1 173 ? 7.038 4.833 -8.692 1.00 95.44 173 LEU A CA 1
ATOM 1285 C C . LEU A 1 173 ? 8.220 5.802 -8.690 1.00 95.44 173 LEU A C 1
ATOM 1287 O O . LEU A 1 173 ? 8.891 5.957 -9.708 1.00 95.44 173 LEU A O 1
ATOM 1291 N N . ALA A 1 174 ? 8.453 6.475 -7.567 1.00 94.62 174 ALA A N 1
ATOM 1292 C CA . ALA A 1 174 ? 9.501 7.480 -7.442 1.00 94.62 174 ALA A CA 1
ATOM 1293 C C . ALA A 1 174 ? 10.219 7.349 -6.096 1.00 94.62 174 ALA A C 1
ATOM 1295 O O . ALA A 1 174 ? 9.594 7.073 -5.071 1.00 94.62 174 ALA A O 1
ATOM 1296 N N . ALA A 1 175 ? 11.530 7.578 -6.103 1.00 96.69 175 ALA A N 1
ATOM 1297 C CA . ALA A 1 175 ? 12.365 7.636 -4.912 1.00 96.69 175 ALA A CA 1
ATOM 1298 C C . ALA A 1 175 ? 13.399 8.759 -5.069 1.00 96.69 175 ALA A C 1
ATOM 1300 O O . ALA A 1 175 ? 13.857 9.036 -6.173 1.00 96.69 175 ALA A O 1
ATOM 1301 N N . LEU A 1 176 ? 13.764 9.408 -3.957 1.00 96.88 176 LEU A N 1
ATOM 1302 C CA . LEU A 1 176 ? 14.854 10.395 -3.942 1.00 96.88 176 LEU A CA 1
ATOM 1303 C C . LEU A 1 176 ? 16.228 9.733 -4.138 1.00 96.88 176 LEU A C 1
ATOM 1305 O O . LEU A 1 176 ? 17.150 10.347 -4.662 1.00 96.88 176 LEU A O 1
ATOM 1309 N N . LYS A 1 177 ? 16.362 8.497 -3.651 1.00 97.38 177 LYS A N 1
ATOM 1310 C CA . LYS A 1 177 ? 17.545 7.653 -3.821 1.00 97.38 177 LYS A CA 1
ATOM 1311 C C . LYS A 1 177 ? 17.255 6.597 -4.892 1.00 97.38 177 LYS A C 1
ATOM 1313 O O . LYS A 1 177 ? 16.421 6.800 -5.767 1.00 97.38 177 LYS A O 1
ATOM 1318 N N . ASP A 1 178 ? 17.924 5.462 -4.794 1.00 97.25 178 ASP A N 1
ATOM 1319 C CA . ASP A 1 178 ? 17.868 4.412 -5.796 1.00 97.25 178 ASP A CA 1
ATOM 1320 C C . ASP A 1 178 ? 16.515 3.687 -5.821 1.00 97.25 178 ASP A C 1
ATOM 1322 O O . ASP A 1 178 ? 15.876 3.461 -4.788 1.00 97.25 178 ASP A O 1
ATOM 1326 N N . ILE A 1 179 ? 16.121 3.265 -7.023 1.00 97.56 179 ILE A N 1
ATOM 1327 C CA . ILE A 1 179 ? 15.071 2.271 -7.251 1.00 97.56 179 ILE A CA 1
ATOM 1328 C C . ILE A 1 179 ? 15.755 0.996 -7.745 1.00 97.56 179 ILE A C 1
ATOM 1330 O O . ILE A 1 179 ? 16.404 1.004 -8.789 1.00 97.56 179 ILE A O 1
ATOM 1334 N N . THR A 1 180 ? 15.575 -0.107 -7.017 1.00 97.38 180 THR A N 1
ATOM 1335 C CA . THR A 1 180 ? 16.118 -1.422 -7.384 1.00 97.38 180 THR A CA 1
ATOM 1336 C C . THR A 1 180 ? 14.987 -2.366 -7.762 1.00 97.38 180 THR A C 1
ATOM 1338 O O . THR A 1 180 ? 14.095 -2.625 -6.956 1.00 97.38 180 THR A O 1
ATOM 1341 N N . ILE A 1 181 ? 15.053 -2.921 -8.973 1.00 97.06 181 ILE A N 1
ATOM 1342 C CA . ILE A 1 181 ? 14.147 -3.966 -9.458 1.00 97.06 181 ILE A CA 1
ATOM 1343 C C . ILE A 1 181 ? 14.996 -5.202 -9.738 1.00 97.06 181 ILE A C 1
ATOM 1345 O O . ILE A 1 181 ? 15.920 -5.149 -10.548 1.00 97.06 181 ILE A O 1
ATOM 1349 N N . SER A 1 182 ? 14.705 -6.309 -9.060 1.00 96.94 182 SER A N 1
ATOM 1350 C CA . SER A 1 182 ? 15.470 -7.548 -9.191 1.00 96.94 182 SER A CA 1
ATOM 1351 C C . SER A 1 182 ? 14.560 -8.773 -9.218 1.00 96.94 182 SER A C 1
ATOM 1353 O O . SER A 1 182 ? 13.511 -8.820 -8.579 1.00 96.94 182 SER A O 1
ATOM 1355 N N . SER A 1 183 ? 14.983 -9.780 -9.980 1.00 97.25 183 SER A N 1
ATOM 1356 C CA . SER A 1 183 ? 14.418 -11.128 -9.968 1.00 97.25 183 SER A CA 1
ATOM 1357 C C . SER A 1 183 ? 15.571 -12.103 -9.757 1.00 97.25 183 SER A C 1
ATOM 1359 O O . SER A 1 183 ? 16.550 -12.042 -10.495 1.00 97.25 183 SER A O 1
ATOM 1361 N N . SER A 1 184 ? 15.495 -12.943 -8.724 1.00 96.94 184 SER A N 1
ATOM 1362 C CA . SER A 1 184 ? 16.613 -13.821 -8.340 1.00 96.94 184 SER A CA 1
ATOM 1363 C C . SER A 1 184 ? 16.699 -15.104 -9.165 1.00 96.94 184 SER A C 1
ATOM 1365 O O . SER A 1 184 ? 17.795 -15.594 -9.393 1.00 96.94 184 SER A O 1
ATOM 1367 N N . ASP A 1 185 ? 15.555 -15.637 -9.591 1.00 97.25 185 ASP A N 1
ATOM 1368 C CA . ASP A 1 185 ? 15.446 -16.918 -10.315 1.00 97.25 185 ASP A CA 1
ATOM 1369 C C . ASP A 1 185 ? 14.594 -16.796 -11.595 1.00 97.25 185 ASP A C 1
ATOM 1371 O O . ASP A 1 185 ? 14.427 -17.736 -12.363 1.00 97.25 185 ASP A O 1
ATOM 1375 N N . GLY A 1 186 ? 14.010 -15.616 -11.825 1.00 95.94 186 GLY A N 1
ATOM 1376 C CA . GLY A 1 186 ? 13.094 -15.361 -12.928 1.00 95.94 186 GLY A CA 1
ATOM 1377 C C . GLY A 1 186 ? 13.636 -14.343 -13.925 1.00 95.94 186 GLY A C 1
ATOM 1378 O O . GLY A 1 186 ? 14.829 -14.256 -14.202 1.00 95.94 186 GLY A O 1
ATOM 1379 N N . LYS A 1 187 ? 12.721 -13.547 -14.480 1.00 95.50 187 LYS A N 1
ATOM 1380 C CA . LYS A 1 187 ? 13.015 -12.487 -15.448 1.00 95.50 187 LYS A CA 1
ATOM 1381 C C . LYS A 1 187 ? 12.325 -11.189 -15.054 1.00 95.50 187 LYS A C 1
ATOM 1383 O O . LYS A 1 187 ? 11.271 -11.209 -14.420 1.00 95.50 187 LYS A O 1
ATOM 1388 N N . ILE A 1 188 ? 12.889 -10.072 -15.499 1.00 96.62 188 ILE A N 1
ATOM 1389 C CA . ILE A 1 188 ? 12.231 -8.765 -15.475 1.00 96.62 188 ILE A CA 1
ATOM 1390 C C . ILE A 1 188 ? 11.615 -8.544 -16.858 1.00 96.62 188 ILE A C 1
ATOM 1392 O O . ILE A 1 188 ? 12.303 -8.660 -17.870 1.00 96.62 188 ILE A O 1
ATOM 1396 N N . VAL A 1 189 ? 10.313 -8.263 -16.906 1.00 94.75 189 VAL A N 1
ATOM 1397 C CA . VAL A 1 189 ? 9.584 -7.978 -18.149 1.00 94.75 189 VAL A CA 1
ATOM 1398 C C . VAL A 1 189 ? 9.052 -6.557 -18.072 1.00 94.75 189 VAL A C 1
ATOM 1400 O O . VAL A 1 189 ? 8.235 -6.252 -17.207 1.00 94.75 189 VAL A O 1
ATOM 1403 N N . ILE A 1 190 ? 9.518 -5.702 -18.981 1.00 94.62 190 ILE A N 1
ATOM 1404 C CA . ILE A 1 190 ? 9.049 -4.325 -19.141 1.00 94.62 190 ILE A CA 1
ATOM 1405 C C . ILE A 1 190 ? 8.462 -4.227 -20.542 1.00 94.62 190 ILE A C 1
ATOM 1407 O O . ILE A 1 190 ? 9.166 -4.401 -21.534 1.00 94.62 190 ILE A O 1
ATOM 1411 N N . THR A 1 191 ? 7.159 -3.993 -20.620 1.00 92.19 191 THR A N 1
ATOM 1412 C CA . THR A 1 191 ? 6.415 -3.941 -21.881 1.00 92.19 191 THR A CA 1
ATOM 1413 C C . THR A 1 191 ? 5.500 -2.735 -21.878 1.00 92.19 191 THR A C 1
ATOM 1415 O O . THR A 1 191 ? 4.800 -2.497 -20.895 1.00 92.19 191 THR A O 1
ATOM 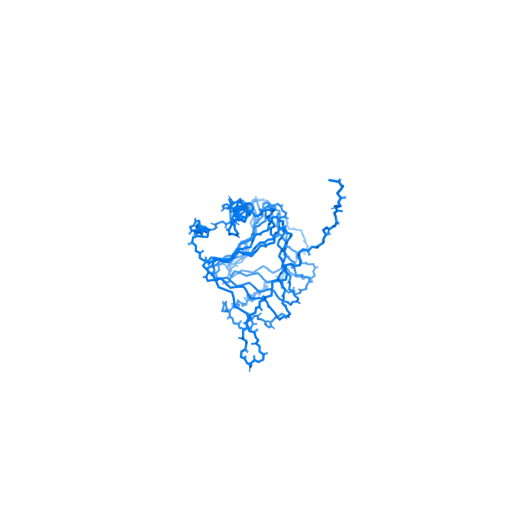1418 N N . ALA A 1 192 ? 5.447 -2.026 -22.997 1.00 93.69 192 ALA A N 1
ATOM 1419 C CA . ALA A 1 192 ? 4.529 -0.920 -23.215 1.00 93.69 192 ALA A CA 1
ATOM 1420 C C . ALA A 1 192 ? 3.945 -1.016 -24.625 1.00 93.69 192 ALA A C 1
ATOM 1422 O O . ALA A 1 192 ? 4.625 -1.455 -25.550 1.00 93.69 192 ALA A O 1
ATOM 1423 N N . SER A 1 193 ? 2.687 -0.610 -24.796 1.00 93.44 193 SER A N 1
ATOM 1424 C CA . SER A 1 193 ? 2.028 -0.611 -26.110 1.00 93.44 193 SER A CA 1
ATOM 1425 C C . SER A 1 193 ? 2.499 0.524 -27.019 1.00 93.44 193 SER A C 1
ATOM 1427 O O . SER A 1 193 ? 2.356 0.428 -28.233 1.00 93.44 193 SER A O 1
ATOM 1429 N N . LYS A 1 194 ? 3.045 1.599 -26.436 1.00 94.88 194 LYS A N 1
ATOM 1430 C CA . LYS A 1 194 ? 3.520 2.782 -27.163 1.00 94.88 194 LYS A CA 1
ATOM 1431 C C . LYS A 1 194 ? 5.041 2.880 -27.163 1.00 94.88 194 LYS A C 1
ATOM 1433 O O . LYS A 1 194 ? 5.644 2.917 -28.230 1.00 94.88 194 LYS A O 1
ATOM 1438 N N . GLU A 1 195 ? 5.648 2.930 -25.980 1.00 96.19 195 GLU A N 1
ATOM 1439 C CA . GLU A 1 195 ? 7.074 3.212 -25.842 1.00 96.19 195 GLU A CA 1
ATOM 1440 C C . GLU A 1 195 ? 7.639 2.730 -24.504 1.00 96.19 195 GLU A C 1
ATOM 1442 O O . GLU A 1 195 ? 6.996 2.883 -23.463 1.00 96.19 195 GLU A O 1
ATOM 1447 N N . VAL A 1 196 ? 8.864 2.201 -24.538 1.00 97.31 196 VAL A N 1
ATOM 1448 C CA . VAL A 1 196 ? 9.727 2.022 -23.366 1.00 97.31 196 VAL A CA 1
ATOM 1449 C C . VAL A 1 196 ? 10.899 2.996 -23.483 1.00 97.31 196 VAL A C 1
ATOM 1451 O O . VAL A 1 196 ? 11.620 2.984 -24.480 1.00 97.31 196 VAL A O 1
ATOM 1454 N N . TRP A 1 197 ? 11.097 3.819 -22.452 1.00 96.62 197 TRP A N 1
ATOM 1455 C CA . TRP A 1 197 ? 12.180 4.797 -22.367 1.00 96.62 197 TRP A CA 1
ATOM 1456 C C . TRP A 1 197 ? 13.052 4.527 -21.143 1.00 96.62 197 TRP A C 1
ATOM 1458 O O . TRP A 1 197 ? 12.557 4.489 -20.015 1.00 96.62 197 TRP A O 1
ATOM 1468 N N . ILE A 1 198 ? 14.354 4.356 -21.360 1.00 96.94 198 ILE A N 1
ATOM 1469 C CA . ILE A 1 198 ? 15.341 4.128 -20.301 1.00 96.94 198 ILE A CA 1
ATOM 1470 C C . ILE A 1 198 ? 16.433 5.172 -20.480 1.00 96.94 198 ILE A C 1
ATOM 1472 O O . ILE A 1 198 ? 17.117 5.150 -21.496 1.00 96.94 198 ILE A O 1
ATOM 1476 N N . GLY A 1 199 ? 16.613 6.083 -19.523 1.00 94.50 199 GLY A N 1
ATOM 1477 C CA . GLY A 1 199 ? 17.574 7.174 -19.675 1.00 94.50 199 GLY A CA 1
ATOM 1478 C C . GLY A 1 199 ? 18.257 7.597 -18.382 1.00 94.50 199 GLY A C 1
ATOM 1479 O O . GLY A 1 199 ? 17.691 7.486 -17.297 1.00 94.50 199 GLY A O 1
ATOM 1480 N N . ALA A 1 200 ? 19.484 8.098 -18.520 1.00 95.62 200 ALA A N 1
ATOM 1481 C CA . ALA A 1 200 ? 20.303 8.624 -17.435 1.00 95.62 200 ALA A CA 1
ATOM 1482 C C . ALA A 1 200 ? 21.260 9.704 -17.963 1.00 95.62 200 ALA A C 1
ATOM 1484 O O . ALA A 1 200 ? 21.962 9.492 -18.952 1.00 95.62 200 ALA A O 1
ATOM 1485 N N . GLY A 1 201 ? 21.300 10.871 -17.307 1.00 93.31 201 GLY A N 1
ATOM 1486 C CA . GLY A 1 201 ? 22.281 11.927 -17.604 1.00 93.31 201 GLY A CA 1
ATOM 1487 C C . GLY A 1 201 ? 22.319 12.390 -19.071 1.00 93.31 201 GLY A C 1
ATOM 1488 O O . GLY A 1 201 ? 23.380 12.754 -19.562 1.00 93.31 201 GLY A O 1
ATOM 1489 N N . GLY A 1 202 ? 21.191 12.325 -19.789 1.00 92.50 202 GLY A N 1
ATOM 1490 C CA . GLY A 1 202 ? 21.095 12.671 -21.213 1.00 92.50 202 GLY A CA 1
ATOM 1491 C C . GLY A 1 202 ? 21.376 11.522 -22.193 1.00 92.50 202 GLY A C 1
ATOM 1492 O O . GLY A 1 202 ? 21.116 11.687 -23.381 1.00 92.50 202 GLY A O 1
ATOM 1493 N N . SER A 1 203 ? 21.851 10.362 -21.726 1.00 97.06 203 SER A N 1
ATOM 1494 C CA . SER A 1 203 ? 21.903 9.129 -22.531 1.00 97.06 203 SER A CA 1
ATOM 1495 C C . SER A 1 203 ? 20.605 8.338 -22.389 1.00 97.06 203 SER A C 1
ATOM 1497 O O . SER A 1 203 ? 19.989 8.375 -21.320 1.00 97.06 203 SER A O 1
ATOM 1499 N N . TYR A 1 204 ? 20.192 7.617 -23.432 1.00 97.19 204 TYR A N 1
ATOM 1500 C CA . TYR A 1 204 ? 18.947 6.854 -23.415 1.00 97.19 204 TYR A CA 1
ATOM 1501 C C . TYR A 1 204 ? 18.899 5.687 -24.407 1.00 97.19 204 TYR A C 1
ATOM 1503 O O . TYR A 1 204 ? 19.599 5.666 -25.419 1.00 97.19 204 TYR A O 1
ATOM 1511 N N . ILE A 1 205 ? 17.984 4.761 -24.126 1.00 97.56 205 ILE A N 1
ATOM 1512 C CA . ILE A 1 205 ? 17.481 3.748 -25.048 1.00 97.56 205 ILE A CA 1
ATOM 1513 C C . ILE A 1 205 ? 15.967 3.941 -25.164 1.00 97.56 205 ILE A C 1
ATOM 1515 O O . ILE A 1 205 ? 15.244 3.888 -24.164 1.00 97.56 205 ILE A O 1
ATOM 1519 N N . GLN A 1 206 ? 15.498 4.163 -26.388 1.00 97.06 206 GLN A N 1
ATOM 1520 C CA . GLN A 1 206 ? 14.083 4.256 -26.740 1.00 97.06 206 GLN A CA 1
ATOM 1521 C C . GLN A 1 206 ? 13.685 3.019 -27.529 1.00 97.06 206 GLN A C 1
ATOM 1523 O O . GLN A 1 206 ? 14.361 2.661 -28.492 1.00 97.06 206 GLN A O 1
ATOM 1528 N N . ILE A 1 207 ? 12.578 2.390 -27.147 1.00 96.88 207 ILE A N 1
ATOM 1529 C CA . ILE A 1 207 ? 12.002 1.243 -27.851 1.00 96.88 207 ILE A CA 1
ATOM 1530 C C . ILE A 1 207 ? 10.547 1.578 -28.157 1.00 96.88 207 ILE A C 1
ATOM 1532 O O . ILE A 1 207 ? 9.755 1.788 -27.236 1.00 96.88 207 ILE A O 1
ATOM 1536 N N . ASN A 1 208 ? 10.182 1.622 -29.434 1.00 95.69 208 ASN A N 1
ATOM 1537 C CA . ASN A 1 208 ? 8.809 1.879 -29.868 1.00 95.69 208 ASN A CA 1
ATOM 1538 C C . ASN A 1 208 ? 8.490 1.121 -31.171 1.00 95.69 208 ASN A C 1
ATOM 1540 O O . ASN A 1 208 ? 9.301 0.343 -31.671 1.00 95.69 208 ASN A O 1
ATOM 1544 N N . GLY A 1 209 ? 7.300 1.346 -31.735 1.00 91.12 209 GLY A N 1
ATOM 1545 C CA . GLY A 1 209 ? 6.853 0.663 -32.957 1.00 91.12 209 GLY A CA 1
ATOM 1546 C C . GLY A 1 209 ? 7.690 0.940 -34.216 1.00 91.12 209 GLY A C 1
ATOM 1547 O O . GLY A 1 209 ? 7.526 0.227 -35.201 1.00 91.12 209 GLY A O 1
ATOM 1548 N N . SER A 1 210 ? 8.573 1.946 -34.204 1.00 92.38 210 SER A N 1
ATOM 1549 C CA . SER A 1 210 ? 9.475 2.256 -35.325 1.00 92.38 210 SER A CA 1
ATOM 1550 C C . SER A 1 210 ? 10.851 1.592 -35.216 1.00 92.38 210 SER A C 1
ATOM 1552 O O . SER A 1 210 ? 11.581 1.556 -36.205 1.00 92.38 210 SER A O 1
ATOM 1554 N N . GLY A 1 211 ? 11.205 1.050 -34.045 1.00 92.12 211 GLY A N 1
ATOM 1555 C CA . GLY A 1 211 ? 12.494 0.407 -33.798 1.00 92.12 211 GLY A CA 1
ATOM 1556 C C . GLY A 1 211 ? 13.114 0.797 -32.456 1.00 92.12 211 GLY A C 1
ATOM 1557 O O . GLY A 1 211 ? 12.415 1.151 -31.502 1.00 92.12 211 GLY A O 1
ATOM 1558 N N . ILE A 1 212 ? 14.445 0.702 -32.391 1.00 95.62 212 ILE A N 1
ATOM 1559 C CA . ILE A 1 212 ? 15.255 0.997 -31.204 1.00 95.62 212 ILE A CA 1
ATOM 1560 C C . ILE A 1 212 ? 16.203 2.158 -31.519 1.00 95.62 212 ILE A C 1
ATOM 1562 O O . ILE A 1 212 ? 16.921 2.107 -32.517 1.00 95.62 212 ILE A O 1
ATOM 1566 N N . ILE A 1 213 ? 16.234 3.179 -30.658 1.00 95.69 213 ILE A N 1
ATOM 1567 C CA . ILE A 1 213 ? 17.186 4.299 -30.736 1.00 95.69 213 ILE A CA 1
ATOM 1568 C C . ILE A 1 213 ? 18.087 4.268 -29.503 1.00 95.69 213 ILE A C 1
ATOM 1570 O O . ILE A 1 213 ? 17.598 4.290 -28.374 1.00 95.69 213 ILE A O 1
ATOM 1574 N N . ASN A 1 214 ? 19.401 4.248 -29.728 1.00 95.62 214 ASN A N 1
ATOM 1575 C CA . ASN A 1 214 ? 20.423 4.379 -28.693 1.00 95.62 214 ASN A CA 1
ATOM 1576 C C . ASN A 1 214 ? 21.116 5.740 -28.852 1.00 95.62 214 ASN A C 1
ATOM 1578 O O . ASN A 1 214 ? 21.854 5.953 -29.815 1.00 95.62 214 ASN A O 1
ATOM 1582 N N . GLY A 1 215 ? 20.827 6.675 -27.947 1.00 95.25 215 GLY A N 1
ATOM 1583 C CA . GLY A 1 215 ? 21.319 8.049 -28.009 1.00 95.25 215 GLY A CA 1
ATOM 1584 C C . GLY A 1 215 ? 22.225 8.384 -26.830 1.00 95.25 215 GLY A C 1
ATOM 1585 O O . GLY A 1 215 ? 21.872 8.138 -25.678 1.00 95.25 215 GLY A O 1
ATOM 1586 N N . SER A 1 216 ? 23.378 8.998 -27.095 1.00 95.81 216 SER A N 1
ATOM 1587 C CA . SER A 1 216 ? 24.259 9.529 -26.052 1.00 95.81 216 SER A CA 1
ATOM 1588 C C . SER A 1 216 ? 24.983 10.791 -26.532 1.00 95.81 216 SER A C 1
ATOM 1590 O O . SER A 1 216 ? 25.386 10.847 -27.694 1.00 95.81 216 SER A O 1
ATOM 1592 N N . PRO A 1 217 ? 25.188 11.803 -25.665 1.00 94.44 217 PRO A N 1
ATOM 1593 C CA . PRO A 1 217 ? 26.101 12.909 -25.956 1.00 94.44 217 PRO A CA 1
ATOM 1594 C C . PRO A 1 217 ? 27.579 12.479 -25.944 1.00 94.44 217 PRO A C 1
ATOM 1596 O O . PRO A 1 217 ? 28.435 13.226 -26.412 1.00 94.44 217 PRO A O 1
ATOM 1599 N N . GLY A 1 218 ? 27.891 11.309 -25.374 1.00 93.44 218 GLY A N 1
ATOM 1600 C CA . GLY A 1 218 ? 29.233 10.737 -25.321 1.00 93.44 218 GLY A CA 1
ATOM 1601 C C . GLY A 1 218 ? 29.412 9.547 -26.265 1.00 93.44 218 GLY A C 1
ATOM 1602 O O . GLY A 1 218 ? 28.557 9.229 -27.087 1.00 93.44 218 GLY A O 1
ATOM 1603 N N . VAL A 1 219 ? 30.551 8.868 -26.130 1.00 94.12 219 VAL A N 1
ATOM 1604 C CA . VAL A 1 219 ? 30.859 7.655 -26.901 1.00 94.12 219 VAL A CA 1
ATOM 1605 C C . VAL A 1 219 ? 30.024 6.480 -26.386 1.00 94.12 219 VAL A C 1
ATOM 1607 O O . VAL A 1 219 ? 30.027 6.197 -25.188 1.00 94.12 219 VAL A O 1
ATOM 1610 N N . ILE A 1 220 ? 29.377 5.750 -27.296 1.00 92.75 220 ILE A N 1
ATOM 1611 C CA . ILE A 1 220 ? 28.773 4.444 -27.008 1.00 92.75 220 ILE A CA 1
ATOM 1612 C C . ILE A 1 220 ? 29.861 3.379 -27.177 1.00 92.75 220 ILE A C 1
ATOM 1614 O O . ILE A 1 220 ? 30.444 3.240 -28.251 1.00 92.75 220 ILE A O 1
ATOM 1618 N N . LEU A 1 221 ? 30.165 2.652 -26.101 1.00 91.12 221 LEU A N 1
ATOM 1619 C CA . LEU A 1 221 ? 31.195 1.616 -26.082 1.00 91.12 221 LEU A CA 1
ATOM 1620 C C . LEU A 1 221 ? 30.559 0.236 -25.937 1.00 91.12 221 LEU A C 1
ATOM 1622 O O . LEU A 1 221 ? 30.144 -0.156 -24.848 1.00 91.12 221 LEU A O 1
ATOM 1626 N N . GLU A 1 222 ? 30.548 -0.520 -27.026 1.00 89.19 222 GLU A N 1
ATOM 1627 C CA . GLU A 1 222 ? 30.071 -1.899 -27.053 1.00 89.19 222 GLU A CA 1
ATOM 1628 C C . GLU A 1 222 ? 31.259 -2.854 -26.890 1.00 89.19 222 GLU A C 1
ATOM 1630 O O . GLU A 1 222 ? 32.222 -2.816 -27.654 1.00 89.19 222 GLU A O 1
ATOM 1635 N N . LYS A 1 223 ? 31.222 -3.707 -25.863 1.00 86.75 223 LYS A N 1
ATOM 1636 C CA . LYS A 1 223 ? 32.283 -4.683 -25.569 1.00 86.75 223 LYS A CA 1
ATOM 1637 C C . LYS A 1 223 ? 31.714 -6.095 -25.654 1.00 86.75 223 LYS A C 1
ATOM 1639 O O . LYS A 1 223 ? 30.947 -6.489 -24.782 1.00 86.75 223 LYS A O 1
ATOM 1644 N N . GLY A 1 224 ? 32.102 -6.849 -26.682 1.00 84.12 224 GLY A N 1
ATOM 1645 C CA . GLY A 1 224 ? 31.674 -8.234 -26.891 1.00 84.12 224 GLY A CA 1
ATOM 1646 C C . GLY A 1 224 ? 32.069 -8.773 -28.268 1.00 84.12 224 GLY A C 1
ATOM 1647 O O . GLY A 1 224 ? 32.453 -8.007 -29.148 1.00 84.12 224 GLY A O 1
ATOM 1648 N N . LEU A 1 225 ? 31.985 -10.094 -28.445 1.00 79.75 225 LEU A N 1
ATOM 1649 C CA . LEU A 1 225 ? 32.043 -10.746 -29.756 1.00 79.75 225 LEU A CA 1
ATOM 1650 C C . LEU A 1 225 ? 30.616 -10.781 -30.314 1.00 79.75 225 LEU A C 1
ATOM 1652 O O . LEU A 1 225 ? 29.852 -11.689 -29.996 1.00 79.75 225 LEU A O 1
ATOM 1656 N N . TRP A 1 226 ? 30.236 -9.753 -31.066 1.00 79.19 226 TRP A N 1
ATOM 1657 C CA . TRP A 1 226 ? 28.905 -9.664 -31.662 1.00 79.19 226 TRP A CA 1
ATOM 1658 C C . TRP A 1 226 ? 28.881 -10.399 -33.005 1.00 79.19 226 TRP A C 1
ATOM 1660 O O . TRP A 1 226 ? 29.631 -10.044 -33.911 1.00 79.19 226 TRP A O 1
ATOM 1670 N N . ASP A 1 227 ? 28.011 -11.400 -33.126 1.00 78.94 227 ASP A N 1
ATOM 1671 C CA . ASP A 1 227 ? 27.584 -11.969 -34.406 1.00 78.94 227 ASP A CA 1
ATOM 1672 C C . ASP A 1 227 ? 26.156 -11.479 -34.660 1.00 78.94 227 ASP A C 1
ATOM 1674 O O . ASP A 1 227 ? 25.230 -11.823 -33.920 1.00 78.94 227 ASP A O 1
ATOM 1678 N N . VAL A 1 228 ? 25.990 -10.579 -35.627 1.00 69.44 228 VAL A N 1
ATOM 1679 C CA . VAL A 1 228 ? 24.681 -9.997 -35.937 1.00 69.44 228 VAL A CA 1
ATOM 1680 C C . VAL A 1 228 ? 23.968 -10.946 -36.894 1.00 69.44 228 VAL A C 1
ATOM 1682 O O . VAL A 1 228 ? 24.235 -10.943 -38.092 1.00 69.44 228 VAL A O 1
ATOM 1685 N N . GLN A 1 229 ? 23.078 -11.771 -36.344 1.00 74.25 229 GLN A N 1
ATOM 1686 C CA . GLN A 1 229 ? 22.160 -12.610 -37.117 1.00 74.25 229 GLN A CA 1
ATOM 1687 C C . GLN A 1 229 ? 21.017 -11.770 -37.716 1.00 74.25 229 GLN A C 1
ATOM 1689 O O . GLN A 1 229 ? 20.831 -10.605 -37.355 1.00 74.25 229 GLN A O 1
ATOM 1694 N N . ASP A 1 230 ? 20.248 -12.361 -38.633 1.00 76.62 230 ASP A N 1
ATOM 1695 C CA . ASP A 1 230 ? 19.084 -11.719 -39.251 1.00 76.62 230 ASP A CA 1
ATOM 1696 C C . ASP A 1 230 ? 18.043 -11.253 -38.214 1.00 76.62 230 ASP A C 1
ATOM 1698 O O . ASP A 1 230 ? 17.982 -11.736 -37.082 1.00 76.62 230 ASP A O 1
ATOM 1702 N N . ALA A 1 231 ? 17.187 -10.309 -38.612 1.00 70.94 231 ALA A N 1
ATOM 1703 C CA . ALA A 1 231 ? 16.171 -9.743 -37.731 1.00 70.94 231 ALA A CA 1
ATOM 1704 C C . ALA A 1 231 ? 15.155 -10.805 -37.250 1.00 70.94 231 ALA A C 1
ATOM 1706 O O . ALA A 1 231 ? 14.445 -11.401 -38.058 1.00 70.94 231 ALA A O 1
ATOM 1707 N N . ASP A 1 232 ? 15.025 -10.974 -35.929 1.00 74.12 232 ASP A N 1
ATOM 1708 C CA . ASP A 1 232 ? 13.905 -11.673 -35.275 1.00 74.12 232 ASP A CA 1
ATOM 1709 C C . ASP A 1 232 ? 12.951 -10.633 -34.662 1.00 74.12 232 ASP A C 1
ATOM 1711 O O . ASP A 1 232 ? 13.383 -9.681 -34.007 1.00 74.12 232 ASP A O 1
ATOM 1715 N N . ALA A 1 233 ? 11.645 -10.807 -34.862 1.00 69.62 233 ALA A N 1
ATOM 1716 C CA . ALA A 1 233 ? 10.614 -9.915 -34.344 1.00 69.62 233 ALA A CA 1
ATOM 1717 C C . ALA A 1 233 ? 9.590 -10.714 -33.534 1.00 69.62 233 ALA A C 1
ATOM 1719 O O . ALA A 1 233 ? 8.882 -11.575 -34.056 1.00 69.62 233 ALA A O 1
ATOM 1720 N N . ARG A 1 234 ? 9.466 -10.389 -32.243 1.00 69.75 234 ARG A N 1
ATOM 1721 C CA . ARG A 1 234 ? 8.473 -10.986 -31.341 1.00 69.75 234 ARG A CA 1
ATOM 1722 C C . ARG A 1 234 ? 7.569 -9.897 -30.784 1.00 69.75 234 ARG A C 1
ATOM 1724 O O . ARG A 1 234 ? 8.053 -8.945 -30.182 1.00 69.75 234 ARG A O 1
ATOM 1731 N N . ILE A 1 235 ? 6.259 -10.059 -30.950 1.00 65.75 235 ILE A N 1
ATOM 1732 C CA . ILE A 1 235 ? 5.253 -9.179 -30.346 1.00 65.75 235 ILE A CA 1
ATOM 1733 C C . ILE A 1 235 ? 4.867 -9.786 -28.990 1.00 65.75 235 ILE A C 1
ATOM 1735 O O . ILE A 1 235 ? 4.229 -10.842 -28.968 1.00 65.75 235 ILE A O 1
ATOM 1739 N N . PRO A 1 236 ? 5.255 -9.184 -27.851 1.00 66.31 236 PRO A N 1
ATOM 1740 C CA . PRO A 1 236 ? 4.823 -9.676 -26.552 1.00 66.31 236 PRO A CA 1
ATOM 1741 C C . PRO A 1 236 ? 3.317 -9.439 -26.377 1.00 66.31 236 PRO A C 1
ATOM 1743 O O . PRO A 1 236 ? 2.806 -8.356 -26.655 1.00 66.31 236 PRO A O 1
ATOM 1746 N N . SER A 1 237 ? 2.597 -10.450 -25.892 1.00 68.12 237 SER A N 1
ATOM 1747 C CA . SER A 1 237 ? 1.200 -10.300 -25.483 1.00 68.12 237 SER A CA 1
ATOM 1748 C C . SER A 1 237 ? 1.121 -9.531 -24.165 1.00 68.12 237 SER A C 1
ATOM 1750 O O . SER A 1 237 ? 1.787 -9.902 -23.195 1.00 68.12 237 SER A O 1
ATOM 1752 N N . PHE A 1 238 ? 0.278 -8.503 -24.103 1.00 66.12 238 PHE A N 1
ATOM 1753 C CA . PHE A 1 238 ? -0.009 -7.801 -22.854 1.00 66.12 238 PHE A CA 1
ATOM 1754 C C . PHE A 1 238 ? -0.914 -8.659 -21.961 1.00 66.12 238 PHE A C 1
ATOM 1756 O O . PHE A 1 238 ? -1.849 -9.281 -22.474 1.00 66.12 238 PHE A O 1
ATOM 1763 N N . PRO A 1 239 ? -0.667 -8.717 -20.640 1.00 63.69 239 PRO A N 1
ATOM 1764 C CA . PRO A 1 239 ? -1.585 -9.387 -19.731 1.00 63.69 239 PRO A CA 1
ATOM 1765 C C . PRO A 1 239 ? -2.960 -8.692 -19.778 1.00 63.69 239 PRO A C 1
ATOM 1767 O O . PRO A 1 239 ? -3.011 -7.460 -19.765 1.00 63.69 239 PRO A O 1
ATOM 1770 N N . PRO A 1 240 ? -4.074 -9.444 -19.843 1.00 70.88 240 PRO A N 1
ATOM 1771 C CA . PRO A 1 240 ? -5.402 -8.852 -19.774 1.00 70.88 240 PRO A CA 1
ATOM 1772 C C . PRO A 1 240 ? -5.632 -8.260 -18.378 1.00 70.88 240 PRO A C 1
ATOM 1774 O O . PRO A 1 240 ? -5.334 -8.899 -17.369 1.00 70.88 240 PRO A O 1
ATOM 1777 N N . PHE A 1 241 ? -6.188 -7.051 -18.313 1.00 72.81 241 PHE A N 1
ATOM 1778 C CA . PHE A 1 241 ? -6.707 -6.506 -17.061 1.00 72.81 241 PHE A CA 1
ATOM 1779 C C . PHE A 1 241 ? -8.077 -7.134 -16.779 1.00 72.81 241 PHE A C 1
ATOM 1781 O O . PHE A 1 241 ? -8.926 -7.194 -17.669 1.00 72.81 241 PHE A O 1
ATOM 1788 N N . GLY A 1 242 ? -8.300 -7.614 -15.552 1.00 59.16 242 GLY A N 1
ATOM 1789 C CA . GLY A 1 242 ? -9.633 -8.038 -15.118 1.00 59.16 242 GLY A CA 1
ATOM 1790 C C . GLY A 1 242 ? -10.584 -6.840 -15.100 1.00 59.16 242 GLY A C 1
ATOM 1791 O O . GLY A 1 242 ? -10.186 -5.749 -14.696 1.00 59.16 242 GLY A O 1
ATOM 1792 N N . SER A 1 243 ? -11.831 -7.015 -15.542 1.00 52.44 243 SER A N 1
ATOM 1793 C CA . SER A 1 243 ? -12.850 -5.971 -15.420 1.00 52.44 243 SER A CA 1
ATOM 1794 C C . SER A 1 243 ? -13.082 -5.692 -13.935 1.00 52.44 243 SER A C 1
ATOM 1796 O O . SER A 1 243 ? -13.551 -6.578 -13.225 1.00 52.44 243 SER A O 1
ATOM 1798 N N . GLY A 1 244 ? -12.743 -4.491 -13.460 1.00 51.19 244 GLY A N 1
ATOM 1799 C CA . GLY A 1 244 ? -12.822 -4.055 -12.057 1.00 51.19 244 GLY A CA 1
ATOM 1800 C C . GLY A 1 244 ? -14.226 -4.010 -11.430 1.00 51.19 244 GLY A C 1
ATOM 1801 O O . GLY A 1 244 ? -14.488 -3.188 -10.556 1.00 51.19 244 GLY A O 1
ATOM 1802 N N . THR A 1 245 ? -15.153 -4.867 -11.856 1.00 49.81 245 THR A N 1
ATOM 1803 C CA . THR A 1 245 ? -16.388 -5.155 -11.130 1.00 49.81 245 THR A CA 1
ATOM 1804 C C . THR A 1 245 ? -16.057 -5.998 -9.897 1.00 49.81 245 THR A C 1
ATOM 1806 O O . THR A 1 245 ? -15.421 -7.044 -10.060 1.00 49.81 245 THR A O 1
ATOM 1809 N N . PRO A 1 246 ? -16.508 -5.617 -8.684 1.00 47.94 246 PRO A N 1
ATOM 1810 C CA . PRO A 1 246 ? -16.482 -6.504 -7.528 1.00 47.94 246 PRO A CA 1
ATOM 1811 C C . PRO A 1 246 ? -17.413 -7.680 -7.837 1.00 47.94 246 PRO A C 1
ATOM 1813 O O . PRO A 1 246 ? -18.623 -7.609 -7.644 1.00 47.94 246 PRO A O 1
ATOM 1816 N N . THR A 1 247 ? -16.855 -8.726 -8.426 1.00 51.59 247 THR A N 1
ATOM 1817 C CA . THR A 1 247 ? -17.524 -9.998 -8.678 1.00 51.59 247 THR A CA 1
ATOM 1818 C C . THR A 1 247 ? -16.917 -11.021 -7.735 1.00 51.59 247 THR A C 1
ATOM 1820 O O . THR A 1 247 ? -15.757 -10.903 -7.330 1.00 51.59 247 THR A O 1
ATOM 1823 N N . ASP A 1 248 ? -17.741 -11.988 -7.348 1.00 44.69 248 ASP A N 1
ATOM 1824 C CA . ASP A 1 248 ? -17.455 -13.047 -6.371 1.00 44.69 248 ASP A CA 1
ATOM 1825 C C . ASP A 1 248 ? -16.170 -13.845 -6.704 1.00 44.69 248 ASP A C 1
ATOM 1827 O O . ASP A 1 248 ? -15.529 -14.443 -5.840 1.00 44.69 248 ASP A O 1
ATOM 1831 N N . ASP A 1 249 ? -15.720 -13.764 -7.959 1.00 46.75 249 ASP A N 1
ATOM 1832 C CA . ASP A 1 249 ? -14.568 -14.477 -8.507 1.00 46.75 249 ASP A CA 1
ATOM 1833 C C . ASP A 1 249 ? -13.213 -14.065 -7.896 1.00 46.75 249 ASP A C 1
ATOM 1835 O O . ASP A 1 249 ? -12.268 -14.854 -7.926 1.00 46.75 249 ASP A O 1
ATOM 1839 N N . TYR A 1 250 ? -13.097 -12.885 -7.269 1.00 46.44 250 TYR A N 1
ATOM 1840 C CA . TYR A 1 250 ? -11.854 -12.472 -6.590 1.00 46.44 250 TYR A CA 1
ATOM 1841 C C . TYR A 1 250 ? -11.647 -13.128 -5.213 1.00 46.44 250 TYR A C 1
ATOM 1843 O O . TYR A 1 250 ? -10.532 -13.110 -4.689 1.00 46.44 250 TYR A O 1
ATOM 1851 N N . ILE A 1 251 ? -12.689 -13.713 -4.609 1.00 46.31 251 ILE A N 1
ATOM 1852 C CA . ILE A 1 251 ? -12.610 -14.312 -3.263 1.00 46.31 251 ILE A CA 1
ATOM 1853 C C . ILE A 1 251 ? -12.064 -15.752 -3.316 1.00 46.31 251 ILE A C 1
ATOM 1855 O O . ILE A 1 251 ? -11.561 -16.259 -2.311 1.00 46.31 251 ILE A O 1
ATOM 1859 N N . HIS A 1 252 ? -12.087 -16.396 -4.487 1.00 39.91 252 HIS A N 1
ATOM 1860 C CA . HIS A 1 252 ? -11.757 -17.816 -4.639 1.00 39.91 252 HIS A CA 1
ATOM 1861 C C . HIS A 1 252 ? -10.470 -18.123 -5.424 1.00 39.91 252 HIS A C 1
ATOM 1863 O O . HIS A 1 252 ? -10.146 -19.297 -5.590 1.00 39.91 252 HIS A O 1
ATOM 1869 N N . SER A 1 253 ? -9.711 -17.118 -5.879 1.00 34.81 253 SER A N 1
ATOM 1870 C CA . SER A 1 253 ? -8.521 -17.333 -6.722 1.00 34.81 253 SER A CA 1
ATOM 1871 C C . SER A 1 253 ? -7.163 -17.216 -6.001 1.00 34.81 253 SER A C 1
ATOM 1873 O O . SER A 1 253 ? -6.161 -16.925 -6.660 1.00 34.81 253 SER A O 1
ATOM 1875 N N . LEU A 1 254 ? -7.106 -17.414 -4.677 1.00 36.44 254 LEU A N 1
ATOM 1876 C CA . LEU A 1 254 ? -5.855 -17.487 -3.898 1.00 36.44 254 LEU A CA 1
ATOM 1877 C C . LEU A 1 254 ? -5.649 -18.868 -3.272 1.00 36.44 254 LEU A C 1
ATOM 1879 O O . LEU A 1 254 ? -6.599 -19.369 -2.630 1.00 36.44 254 LEU A O 1
#

Secondary structure (DSSP, 8-state):
-------------------PPPSSS--------SSEEEE----GGG-S-TT--HHHHHHHHHHHHHHHHHHT-GGG--S----------TTSS--EEEE-SS------SS------SS------SS------SS------SS------SSS------SSS------SSS------SS------SSS------SSEEEEEETTEEEEEETTEEEEE-SS-----S----PPPP---PPPPPPP--S--GGGSS--

Foldseek 3Di:
DDDDDDDDDDPPPPPDDDDDDDPDPDDDDDDDDQAEEAEPDDDPPCPDPPPDQVVPVVVVVVQVVVVVVVVVPCVQCPPDDPPVPDPPPPSPGRDYHYDYPVDDDDDDPPDDDDDDPDDDDDGDPPDDDDDDPPDDDDDDPPDDTDDDDPPDDDDDDPDDDDDDDDPPDDDDDDDPDDDDDDDDPDDDDDDDQAWDWDDDPQWIWIQGPVGIDGDDPDDDDDDDDDDDDDDDDDDDDDDDDDDPDPDPVVVPPD